Protein 8JPA (pdb70)

B-factor: mean 60.18, std 15.59, range [26.24, 116.49]

Secondary structure (DSSP, 8-state):
---HHHHHHHHHHHHHHHHHTSPTTTHHHHHHHHHHHHHHHH---HHHHHHHHHHHH--HHHHHTTTHHHHHHHHHHHHTSSSS---HHHH-----HHHHHSHHHHHHHHHHHHHTHHHHHHHHHHHHHHHH-/---HHHHHHHHHHHHHHHS-GGGHHHHHHHHHHHHHHHH---HHHHHHHHHHHH--HHHHHTT-HHHHHHHHHHHHT-SSS---HHHH-----HHHHHSHHHHHHHHHHHHHTHHHHHHHHHHHHHHHH-

Solvent-accessible surface area: 15304 Å² total

Radius of gyration: 19.45 Å; Cα contacts (8 Å, |Δi|>4): 224; chains: 2; bounding box: 52×41×39 Å

Sequence (263 aa):
GRGSEDVIKQALKRVQQYIQQAPNGYRDVIQQILQTVLKILKLGPEVEAVLIVAYVAELVLAAKYGYIDELLKLAKEALEADDVDKIEIFLKLKIFLALALDPEGLKKLKELKKNGSEEVRKLIEEVIKQLKQSEDVIKQALKRVQQYIQQAPNGYRDVIQQILQTVLKILKLGPEVEAVLIVAYVAELVLAAKYGYIDELLKLAKEALEADDVDKIEIFLKLKIFLALALDPEGLKKLKELKKNGSEEVRKLIEEVIKQLKQ

Nearest PDB structures (foldseek):
  8hdv-assembly1_B  TM=1.003E+00  e=2.425E-13  synthetic construct

Structure (mmCIF, N/CA/C/O backbone):
data_8JPA
#
_entry.id   8JPA
#
_cell.length_a   60.697
_cell.length_b   60.697
_cell.length_c   102.972
_cell.angle_alpha   90.000
_cell.angle_beta   90.000
_cell.angle_gamma   90.000
#
_symmetry.space_group_name_H-M   'P 43'
#
loop_
_entity.id
_entity.type
_entity.pdbx_description
1 polymer 'De novo design cavitated protein'
2 water water
#
loop_
_atom_site.group_PDB
_atom_site.id
_atom_site.type_symbol
_atom_site.label_atom_id
_atom_site.label_alt_id
_atom_site.label_comp_id
_atom_site.label_asym_id
_atom_site.label_entity_id
_atom_site.label_seq_id
_atom_site.pdbx_PDB_ins_code
_atom_site.Cartn_x
_atom_site.Cartn_y
_atom_site.Cartn_z
_atom_site.occupancy
_atom_site.B_iso_or_equiv
_atom_site.auth_seq_id
_atom_site.auth_comp_id
_atom_site.auth_asym_id
_atom_site.auth_atom_id
_atom_site.pdbx_PDB_model_num
ATOM 1 N N . GLY A 1 31 ? 8.94534 43.47789 73.72183 1.000 63.70168 31 GLY A N 1
ATOM 2 C CA . GLY A 1 31 ? 10.17451 42.78909 73.37484 1.000 58.45407 31 GLY A CA 1
ATOM 3 C C . GLY A 1 31 ? 11.25388 42.95221 74.42598 1.000 75.25695 31 GLY A C 1
ATOM 4 O O . GLY A 1 31 ? 10.95853 43.18049 75.59920 1.000 84.65300 31 GLY A O 1
ATOM 5 N N . ARG A 1 32 ? 12.51234 42.83932 74.00600 1.000 56.15540 32 ARG A N 1
ATOM 6 C CA . ARG A 1 32 ? 13.64712 42.94872 74.90404 1.000 59.41955 32 ARG A CA 1
ATOM 7 C C . ARG A 1 32 ? 14.45838 44.20212 74.56313 1.000 52.93851 32 ARG A C 1
ATOM 8 O O . ARG A 1 32 ? 13.95231 45.12737 73.91120 1.000 56.28568 32 ARG A O 1
ATOM 16 N N . GLY A 1 33 ? 15.71730 44.23360 75.00703 1.000 44.80311 33 GLY A N 1
ATOM 17 C CA . GLY A 1 33 ? 16.54972 45.40168 74.81660 1.000 51.69513 33 GLY A CA 1
ATOM 18 C C . GLY A 1 33 ? 17.31493 45.38955 73.50462 1.000 40.64091 33 GLY A C 1
ATOM 19 O O . GLY A 1 33 ? 17.30923 44.41354 72.75671 1.000 36.42401 33 GLY A O 1
ATOM 20 N N . SER A 1 34 ? 17.98432 46.51401 73.23765 1.000 45.24947 34 SER A N 1
ATOM 21 C CA . SER A 1 34 ? 18.80057 46.62427 72.03343 1.000 50.68935 34 SER A CA 1
ATOM 22 C C . SER A 1 34 ? 19.94773 45.62289 72.05147 1.000 49.15654 34 SER A C 1
ATOM 23 O O . SER A 1 34 ? 20.33073 45.08891 71.00450 1.000 48.81825 34 SER A O 1
ATOM 26 N N . GLU A 1 35 ? 20.51058 45.35457 73.23279 1.000 50.46495 35 GLU A N 1
ATOM 27 C CA . GLU A 1 35 ? 21.58334 44.37074 73.32276 1.000 43.52080 35 GLU A CA 1
ATOM 28 C C . GLU A 1 35 ? 21.08466 42.96929 72.99505 1.000 50.56846 35 GLU A C 1
ATOM 29 O O . GLU A 1 35 ? 21.82987 42.16971 72.41807 1.000 43.65466 35 GLU A O 1
ATOM 35 N N . ASP A 1 36 ? 19.82949 42.66013 73.33531 1.000 44.21382 36 ASP A N 1
ATOM 36 C CA . ASP A 1 36 ? 19.28490 41.33887 73.04029 1.000 50.81189 36 ASP A CA 1
ATOM 37 C C . ASP A 1 36 ? 19.07574 41.15124 71.54358 1.000 33.04593 36 ASP A C 1
ATOM 38 O O . AS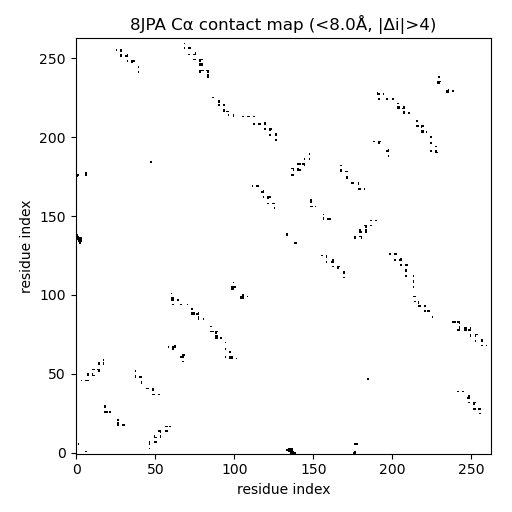P A 1 36 ? 19.27893 40.05181 71.01606 1.000 38.65860 36 ASP A O 1
ATOM 43 N N . VAL A 1 37 ? 18.66631 42.21189 70.84483 1.000 39.57998 37 VAL A N 1
ATOM 44 C CA . VAL A 1 37 ? 18.50579 42.13008 69.39648 1.000 47.09466 37 VAL A CA 1
ATOM 45 C C . VAL A 1 37 ? 19.86091 41.97368 68.72016 1.000 34.29426 37 VAL A C 1
ATOM 46 O O . VAL A 1 37 ? 20.02873 41.14593 67.81642 1.000 42.75403 37 VAL A O 1
ATOM 50 N N . ILE A 1 38 ? 20.84942 42.76084 69.14935 1.000 33.91842 38 ILE A N 1
ATOM 51 C CA . ILE A 1 38 ? 22.17371 42.69384 68.54050 1.000 40.89068 38 ILE A CA 1
ATOM 52 C C . ILE A 1 38 ? 22.82959 41.34857 68.82601 1.000 47.63887 38 ILE A C 1
ATOM 53 O O . ILE A 1 38 ? 23.47305 40.75975 67.94886 1.000 50.07548 38 ILE A O 1
ATOM 58 N N . LYS A 1 39 ? 22.66868 40.83472 70.04833 1.000 43.96567 39 LYS A N 1
ATOM 59 C CA . LYS A 1 39 ? 23.25459 39.54302 70.39594 1.000 45.52858 39 LYS A CA 1
ATOM 60 C C . LYS A 1 39 ? 22.67594 38.42829 69.53412 1.000 34.15400 39 LYS A C 1
ATOM 61 O O . LYS A 1 39 ? 23.41772 37.62728 68.95414 1.000 41.52813 39 LYS A O 1
ATOM 67 N N . GLN A 1 40 ? 21.34588 38.36151 69.44005 1.000 29.61307 40 GLN A N 1
ATOM 68 C CA . GLN A 1 40 ? 20.71287 37.31893 68.63857 1.000 49.40505 40 GLN A CA 1
ATOM 69 C C . GLN A 1 40 ? 21.11509 37.42476 67.17249 1.000 42.91656 40 GLN A C 1
ATOM 70 O O . GLN A 1 40 ? 21.40536 36.41096 66.52620 1.000 44.63962 40 GLN A O 1
ATOM 76 N N . ALA A 1 41 ? 21.14989 38.64543 66.63243 1.000 32.98145 41 ALA A N 1
ATOM 77 C CA . ALA A 1 41 ? 21.47227 38.81501 65.21901 1.000 43.33844 41 ALA A CA 1
ATOM 78 C C . ALA A 1 41 ? 22.94429 38.53170 64.94510 1.000 43.61747 41 ALA A C 1
ATOM 79 O O . ALA A 1 41 ? 23.28323 37.91691 63.92682 1.000 46.60972 41 ALA A O 1
ATOM 81 N N . LEU A 1 42 ? 23.83549 38.96950 65.83900 1.000 41.60657 42 LEU A N 1
ATOM 82 C CA . LEU A 1 42 ? 25.25704 38.70923 65.63594 1.000 41.40057 42 LEU A CA 1
ATOM 83 C C . LEU A 1 42 ? 25.59719 37.24331 65.86853 1.000 47.36452 42 LEU A C 1
ATOM 84 O O . LEU A 1 42 ? 26.52720 36.71926 65.24451 1.000 39.65240 42 LEU A O 1
ATOM 89 N N . LYS A 1 43 ? 24.86676 36.56855 66.75969 1.000 39.12007 43 LYS A N 1
ATOM 90 C CA . LYS A 1 43 ? 25.01894 35.12270 66.88203 1.000 50.08424 43 LYS A CA 1
ATOM 91 C C . LYS A 1 43 ? 24.56974 34.42244 65.60698 1.000 51.48280 43 LYS A C 1
ATOM 92 O O . LYS A 1 43 ? 25.16954 33.42302 65.19470 1.000 49.92511 43 LYS A O 1
ATOM 98 N N . ARG A 1 44 ? 23.51544 34.93698 64.96913 1.000 50.65133 44 ARG A N 1
ATOM 99 C CA . ARG A 1 44 ? 23.08227 34.39182 63.68721 1.000 47.83568 44 ARG A CA 1
ATOM 100 C C . ARG A 1 44 ? 24.14261 34.60690 62.61581 1.000 49.68449 44 ARG A C 1
ATOM 101 O O . ARG A 1 44 ? 24.41105 33.71023 61.80719 1.000 48.76517 44 ARG A O 1
ATOM 109 N N . VAL A 1 45 ? 24.75803 35.79167 62.59710 1.000 41.39884 45 VAL A N 1
ATOM 110 C CA . VAL A 1 45 ? 25.80385 36.07541 61.61975 1.000 49.05372 45 VAL A CA 1
ATOM 111 C C . VAL A 1 45 ? 27.00765 35.17309 61.85089 1.000 57.31381 45 VAL A C 1
ATOM 112 O O . VAL A 1 45 ? 27.57374 34.61367 60.90348 1.000 44.18558 45 VAL A O 1
ATOM 116 N N . GLN A 1 46 ? 27.41480 35.01251 63.11255 1.000 52.31616 46 GLN A N 1
ATOM 117 C CA . GLN A 1 46 ? 28.55949 34.16083 63.41654 1.000 54.12459 46 GLN A CA 1
ATOM 118 C C . GLN A 1 46 ? 28.30239 32.71892 62.99896 1.000 53.31494 46 GLN A C 1
ATOM 119 O O . GLN A 1 46 ? 29.21986 32.02489 62.54613 1.000 55.45293 46 GLN A O 1
ATOM 125 N N . GLN A 1 47 ? 27.05709 32.25391 63.13110 1.000 46.82864 47 GLN A N 1
ATOM 126 C CA . GLN A 1 47 ? 26.71113 30.92670 62.63190 1.000 58.16733 47 GLN A CA 1
ATOM 127 C C . GLN A 1 47 ? 26.87339 30.85047 61.11901 1.000 61.89791 47 GLN A C 1
ATOM 128 O O . GLN A 1 47 ? 27.30932 29.82400 60.58481 1.000 66.00990 47 GLN A O 1
ATOM 134 N N . TYR A 1 48 ? 26.52645 31.92904 60.41073 1.000 54.72999 48 TYR A N 1
ATOM 135 C CA . TYR A 1 48 ? 26.70339 31.95038 58.96253 1.000 52.94065 48 TYR A CA 1
ATOM 136 C C . TYR A 1 48 ? 28.17569 31.91232 58.57767 1.000 64.35139 48 TYR A C 1
ATOM 137 O O . TYR A 1 48 ? 28.52717 31.35499 57.53170 1.000 73.22364 48 TYR A O 1
ATOM 146 N N . ILE A 1 49 ? 29.04558 32.49718 59.40208 1.000 64.82204 49 ILE A N 1
ATOM 147 C CA . ILE A 1 49 ? 30.47336 32.46757 59.10882 1.000 54.64023 49 ILE A CA 1
ATOM 148 C C . ILE A 1 49 ? 31.07009 31.10543 59.44510 1.000 75.94259 49 ILE A C 1
ATOM 149 O O . ILE A 1 49 ? 31.97218 30.63142 58.74479 1.000 69.76048 49 ILE A O 1
ATOM 154 N N . GLN A 1 50 ? 30.58038 30.44906 60.50136 1.000 77.80942 50 GLN A N 1
ATOM 155 C CA . GLN A 1 50 ? 31.05407 29.10802 60.82536 1.000 72.22129 50 GLN A CA 1
ATOM 156 C C . GLN A 1 50 ? 30.68166 28.08815 59.75622 1.000 78.46218 50 GLN A C 1
ATOM 157 O O . GLN A 1 50 ? 31.32702 27.03810 59.66916 1.000 92.01368 50 GLN A O 1
ATOM 163 N N . GLN A 1 51 ? 29.66194 28.36886 58.94681 1.000 81.81508 51 GLN A N 1
ATOM 164 C CA . GLN A 1 51 ? 29.22904 27.46963 57.88576 1.000 79.40067 51 GLN A CA 1
ATOM 165 C C . GLN A 1 51 ? 29.98333 27.68829 56.57976 1.000 79.88767 51 GLN A C 1
ATOM 166 O O . GLN A 1 51 ? 29.63792 27.06983 55.56755 1.000 87.99412 51 GLN A O 1
ATOM 172 N N . ALA A 1 52 ? 30.99651 28.55481 56.57677 1.000 79.20437 52 ALA A N 1
ATOM 173 C CA . ALA A 1 52 ? 31.82433 28.77246 55.40402 1.000 71.72471 52 ALA A CA 1
ATOM 174 C C . ALA A 1 52 ? 33.08183 27.91454 55.47621 1.000 78.72719 52 ALA A C 1
ATOM 175 O O . ALA A 1 52 ? 33.55835 27.59578 56.57007 1.000 81.67736 52 ALA A O 1
ATOM 177 N N . PRO A 1 53 ? 33.62185 27.50569 54.32785 1.000 76.84554 53 PRO A N 1
ATOM 178 C CA . PRO A 1 53 ? 34.86651 26.72239 54.33525 1.000 72.99127 53 PRO A CA 1
ATOM 179 C C . PRO A 1 53 ? 35.97470 27.45353 55.07983 1.000 77.57718 53 PRO A C 1
ATOM 180 O O . PRO A 1 53 ? 36.17620 28.65739 54.90284 1.000 71.40385 53 PRO A O 1
ATOM 184 N N . ASN A 1 54 ? 36.68913 26.71497 55.92760 1.000 79.39332 54 ASN A N 1
ATOM 185 C CA . ASN A 1 54 ? 37.79498 27.30411 56.66951 1.000 77.18132 54 ASN A CA 1
ATOM 186 C C . ASN A 1 54 ? 38.88641 27.75778 55.70868 1.000 78.67527 54 ASN A C 1
ATOM 187 O O . ASN A 1 54 ? 39.23373 27.05512 54.75535 1.000 91.32487 54 ASN A O 1
ATOM 192 N N . GLY A 1 55 ? 39.42967 28.94781 55.96975 1.000 70.96684 55 GLY A N 1
ATOM 193 C CA . GLY A 1 55 ? 40.28998 29.65359 55.04582 1.000 65.78487 55 GLY A CA 1
ATOM 194 C C . GLY A 1 55 ? 39.65490 30.91555 54.49841 1.000 63.39306 55 GLY A C 1
ATOM 195 O O . GLY A 1 55 ? 40.36717 31.88501 54.20853 1.000 59.21652 55 GLY A O 1
ATOM 196 N N . TYR A 1 56 ? 38.33032 30.91805 54.34913 1.000 67.54232 56 TYR A N 1
ATOM 197 C CA . TYR A 1 56 ? 37.58158 32.12730 54.04097 1.000 69.49811 56 TYR A CA 1
ATOM 198 C C . TYR A 1 56 ? 37.13120 32.86779 55.29068 1.000 71.69129 56 TYR A C 1
ATOM 199 O O . TYR A 1 56 ? 36.90995 34.08198 55.22893 1.000 69.30325 56 TYR A O 1
ATOM 208 N N . ARG A 1 57 ? 37.00366 32.16402 56.41989 1.000 65.35229 57 ARG A N 1
ATOM 209 C CA . ARG A 1 57 ? 36.41668 32.75622 57.61803 1.000 63.53932 57 ARG A CA 1
ATOM 210 C C . ARG A 1 57 ? 37.22145 33.94557 58.12318 1.000 60.27164 57 ARG A C 1
ATOM 211 O O . ARG A 1 57 ? 36.65760 34.85643 58.74012 1.000 60.49350 57 ARG A O 1
ATOM 219 N N . ASP A 1 58 ? 38.53200 33.95996 57.87523 1.000 73.75699 58 ASP A N 1
ATOM 220 C CA . ASP A 1 58 ? 39.35761 35.06449 58.35155 1.000 62.53671 58 ASP A CA 1
ATOM 221 C C . ASP A 1 58 ? 39.02309 36.35758 57.61789 1.000 62.66089 58 ASP A C 1
ATOM 222 O O . ASP A 1 58 ? 38.71772 37.37797 58.24665 1.000 63.41576 58 ASP A O 1
ATOM 227 N N . VAL A 1 59 ? 39.07505 36.33522 56.28331 1.000 57.81374 59 VAL A N 1
ATOM 228 C CA . VAL A 1 59 ? 38.75391 37.53765 55.52154 1.000 64.39799 59 VAL A CA 1
ATOM 229 C C . VAL A 1 59 ? 37.27143 37.87020 55.64647 1.000 51.98777 59 VAL A C 1
ATOM 230 O O . VAL A 1 59 ? 36.88832 39.04636 55.62007 1.000 49.48409 59 VAL A O 1
ATOM 234 N N . ILE A 1 60 ? 36.41708 36.85545 55.80231 1.000 54.27596 60 ILE A N 1
ATOM 235 C CA . ILE A 1 60 ? 34.99632 37.11115 56.01981 1.000 50.88293 60 ILE A CA 1
ATOM 236 C C . ILE A 1 60 ? 34.78314 37.80995 57.35669 1.000 61.66097 60 ILE A C 1
ATOM 237 O O . ILE A 1 60 ? 33.94339 38.71147 57.47659 1.000 47.27245 60 ILE A O 1
ATOM 242 N N . GLN A 1 61 ? 35.54728 37.41625 58.37904 1.000 54.65835 61 GLN A N 1
ATOM 243 C CA . GLN A 1 61 ? 35.47957 38.10742 59.66133 1.000 49.18813 61 GLN A CA 1
ATOM 244 C C . GLN A 1 61 ? 35.90761 39.56131 59.51800 1.000 49.85091 61 GLN A C 1
ATOM 245 O O . GLN A 1 61 ? 35.34314 40.45151 60.16456 1.000 56.53593 61 GLN A O 1
ATOM 251 N N . GLN A 1 62 ? 36.90455 39.82080 58.66940 1.000 51.43162 62 GLN A N 1
ATOM 252 C CA . GLN A 1 62 ? 37.35731 41.19114 58.45898 1.000 54.15912 62 GLN A CA 1
ATOM 253 C C . GLN A 1 62 ? 36.31648 42.00577 57.70147 1.000 55.31114 62 GLN A C 1
ATOM 254 O O . GLN A 1 62 ? 36.12431 43.19319 57.98686 1.000 46.09691 62 GLN A O 1
ATOM 260 N N . ILE A 1 63 ? 35.63237 41.38457 56.73687 1.000 50.36617 63 ILE A N 1
ATOM 261 C CA . ILE A 1 63 ? 34.60565 42.09243 55.97705 1.000 42.96166 63 ILE A CA 1
ATOM 262 C C . ILE A 1 63 ? 33.44670 42.48818 56.88363 1.000 38.93328 63 ILE A C 1
ATOM 263 O O . ILE A 1 63 ? 32.91299 43.59954 56.78257 1.000 40.64371 63 ILE A O 1
ATOM 268 N N . LEU A 1 64 ? 33.04295 41.59168 57.78706 1.000 41.76235 64 LEU A N 1
ATOM 269 C CA . LEU A 1 64 ? 31.97965 41.92028 58.73139 1.000 53.41308 64 LEU A CA 1
ATOM 270 C C . LEU A 1 64 ? 32.38180 43.08201 59.63248 1.000 51.65195 64 LEU A C 1
ATOM 271 O O . LEU A 1 64 ? 31.54576 43.92140 59.98818 1.000 48.38629 64 LEU A O 1
ATOM 276 N N . GLN A 1 65 ? 33.66272 43.15494 59.99940 1.000 57.73351 65 GLN A N 1
ATOM 277 C CA . GLN A 1 65 ? 34.11653 44.19722 60.91465 1.000 55.53194 65 GLN A CA 1
ATOM 278 C C . GLN A 1 65 ? 34.07047 45.57208 60.25700 1.000 53.39344 65 GLN A C 1
ATOM 279 O O . GLN A 1 65 ? 33.56503 46.53494 60.84615 1.000 48.72050 65 GLN A O 1
ATOM 285 N N . THR A 1 66 ? 34.58974 45.68580 59.03098 1.000 56.72013 66 THR A N 1
ATOM 286 C CA . THR A 1 66 ? 34.64231 46.99354 58.38315 1.000 54.77292 66 THR A CA 1
ATOM 287 C C . THR A 1 66 ? 33.25746 47.44963 57.93842 1.000 46.23160 66 THR A C 1
ATOM 288 O O . THR A 1 66 ? 32.94552 48.64460 57.99921 1.000 52.64243 66 THR A O 1
ATOM 292 N N . VAL A 1 67 ? 32.41323 46.51622 57.49050 1.000 47.30113 67 VAL A N 1
ATOM 293 C CA . VAL A 1 67 ? 31.05951 46.87827 57.07654 1.000 46.15323 67 VAL A CA 1
ATOM 294 C C . VAL A 1 67 ? 30.26978 47.41732 58.26131 1.000 48.78419 67 VAL A C 1
ATOM 295 O O . VAL A 1 67 ? 29.56295 48.42734 58.14928 1.000 48.05980 67 VAL A O 1
ATOM 299 N N . LEU A 1 68 ? 30.37855 46.75576 59.41605 1.000 45.50797 68 LEU A N 1
ATOM 300 C CA . LEU A 1 68 ? 29.75280 47.28079 60.62430 1.000 47.78429 68 LEU A CA 1
ATOM 301 C C . LEU A 1 68 ? 30.34557 48.62981 61.00147 1.000 47.80150 68 LEU A C 1
ATOM 302 O O . LEU A 1 68 ? 29.61891 49.54535 61.40450 1.000 45.91656 68 LEU A O 1
ATOM 307 N N . LYS A 1 69 ? 31.66736 48.77208 60.87792 1.000 61.25701 69 LYS A N 1
ATOM 308 C CA . LYS A 1 69 ? 32.29125 50.06543 61.13146 1.000 49.90548 69 LYS A CA 1
ATOM 309 C C . LYS A 1 69 ? 31.75970 51.12211 60.16942 1.000 62.33253 69 LYS A C 1
ATOM 310 O O . LYS A 1 69 ? 31.35538 52.21074 60.59523 1.000 54.49047 69 LYS A O 1
ATOM 316 N N . ILE A 1 70 ? 31.71625 50.80301 58.87156 1.000 53.95490 70 ILE A N 1
ATOM 317 C CA . ILE A 1 70 ? 31.23453 51.76256 57.87798 1.000 52.52041 70 ILE A CA 1
ATOM 318 C C . ILE A 1 70 ? 29.79850 52.17593 58.18387 1.000 54.81470 70 ILE A C 1
ATOM 319 O O . ILE A 1 70 ? 29.46300 53.36639 58.17884 1.000 64.48021 70 ILE A O 1
ATOM 324 N N . LEU A 1 71 ? 28.92955 51.19845 58.45990 1.000 58.22286 71 LEU A N 1
ATOM 325 C CA . LEU A 1 71 ? 27.53600 51.51754 58.75921 1.000 57.21394 71 LEU A CA 1
ATOM 326 C C . LEU A 1 71 ? 27.40707 52.33741 60.03660 1.000 63.89839 71 LEU A C 1
ATOM 327 O O . LEU A 1 71 ? 26.45653 53.11511 60.18044 1.000 67.90219 71 LEU A O 1
ATOM 332 N N . LYS A 1 72 ? 28.34843 52.18227 60.97073 1.000 74.61374 72 LYS A N 1
ATOM 333 C CA . LYS A 1 72 ? 28.31928 52.98691 62.18769 1.000 68.22099 72 LYS A CA 1
ATOM 334 C C . LYS A 1 72 ? 28.65278 54.44445 61.89248 1.000 74.06013 72 LYS A C 1
ATOM 335 O O . LYS A 1 72 ? 28.01925 55.35442 62.44034 1.000 71.90469 72 LYS A O 1
ATOM 341 N N . LEU A 1 73 ? 29.64111 54.68810 61.02671 1.000 66.03096 73 LEU A N 1
ATOM 342 C CA . LEU A 1 73 ? 29.96390 56.05304 60.62575 1.000 77.29137 73 LEU A CA 1
ATOM 343 C C . LEU A 1 73 ? 28.88371 56.69209 59.75997 1.000 76.98794 73 LEU A C 1
ATOM 344 O O . LEU A 1 73 ? 28.96478 57.89565 59.49347 1.000 69.05279 73 LEU A O 1
ATOM 357 N N . GLY A 1 75 ? 26.02245 57.18886 60.81217 1.000 62.29524 75 GLY A N 1
ATOM 358 C CA . GLY A 1 75 ? 25.05661 57.68490 61.76555 1.000 74.27936 75 GLY A CA 1
ATOM 359 C C . GLY A 1 75 ? 23.85035 56.79461 61.95156 1.000 69.33001 75 GLY A C 1
ATOM 360 O O . GLY A 1 75 ? 22.95782 57.14065 62.73468 1.000 70.95040 75 GLY A O 1
ATOM 369 N N . PRO A 1 77 ? 21.57030 53.91458 63.38459 1.000 59.55195 77 PRO A N 1
ATOM 370 C CA . PRO A 1 77 ? 21.50938 53.22367 64.67962 1.000 53.89127 77 PRO A CA 1
ATOM 371 C C . PRO A 1 77 ? 22.05619 51.80742 64.57551 1.000 59.26174 77 PRO A C 1
ATOM 372 O O . PRO A 1 77 ? 21.87695 51.12464 63.56452 1.000 49.50656 77 PRO A O 1
ATOM 376 N N . GLU A 1 78 ? 22.73575 51.37136 65.64022 1.000 43.03666 78 GLU A N 1
ATOM 377 C CA . GLU A 1 78 ? 23.43451 50.09093 65.59373 1.000 59.35260 78 GLU A CA 1
ATOM 378 C C . GLU A 1 78 ? 22.47045 48.92151 65.44477 1.000 39.25682 78 GLU A C 1
ATOM 379 O O . GLU A 1 78 ? 22.81511 47.91257 64.81954 1.000 51.12699 78 GLU A O 1
ATOM 385 N N . VAL A 1 79 ? 21.26612 49.03187 66.00792 1.000 40.67994 79 VAL A N 1
ATOM 386 C CA . VAL A 1 79 ? 20.28200 47.96449 65.85676 1.000 40.42063 79 VAL A CA 1
ATOM 387 C C . VAL A 1 79 ? 19.85247 47.84004 64.39964 1.000 49.26320 79 VAL A C 1
ATOM 388 O O . VAL A 1 79 ? 19.69546 46.73036 63.87510 1.000 42.84657 79 VAL A O 1
ATOM 392 N N . GLU A 1 80 ? 19.67057 48.97361 63.71846 1.000 40.46273 80 GLU A N 1
ATOM 393 C CA . GLU A 1 80 ? 19.29323 48.93939 62.30924 1.000 42.10246 80 GLU A CA 1
ATOM 394 C C . GLU A 1 80 ? 20.42001 48.38181 61.44730 1.000 42.30389 80 GLU A C 1
ATOM 395 O O . GLU A 1 80 ? 20.17479 47.58420 60.53459 1.000 36.16235 80 GLU A O 1
ATOM 401 N N . ALA A 1 81 ? 21.66231 48.78422 61.72572 1.000 41.88280 81 ALA A N 1
ATOM 402 C CA . ALA A 1 81 ? 22.79029 48.31590 60.92645 1.000 33.47424 81 ALA A CA 1
ATOM 403 C C . ALA A 1 81 ? 23.03698 46.82575 61.12758 1.000 48.26808 81 ALA A C 1
ATOM 404 O O . ALA A 1 81 ? 23.34091 46.10753 60.16739 1.000 38.79307 81 ALA A O 1
ATOM 406 N N . VAL A 1 82 ? 22.91078 46.34252 62.36608 1.000 30.38485 82 VAL A N 1
ATOM 407 C CA . VAL A 1 82 ? 23.15074 44.92842 62.63986 1.000 38.46565 82 VAL A CA 1
ATOM 408 C C . VAL A 1 82 ? 22.06943 44.06592 61.99817 1.000 39.91972 82 VAL A C 1
ATOM 409 O O . VAL A 1 82 ? 22.35252 42.98235 61.47130 1.000 41.68514 82 VAL A O 1
ATOM 413 N N . LEU A 1 83 ? 20.81735 44.53085 62.02191 1.000 29.64235 83 LEU A N 1
ATOM 414 C CA . LEU A 1 83 ? 19.74283 43.77406 61.38590 1.000 36.56716 83 LEU A CA 1
ATOM 415 C C . LEU A 1 83 ? 19.89981 43.76222 59.87082 1.000 41.07533 83 LEU A C 1
ATOM 416 O O . LEU A 1 83 ? 19.61665 42.74954 59.21999 1.000 39.50877 83 LEU A O 1
ATOM 421 N N . ILE A 1 84 ? 20.34598 44.87973 59.29212 1.000 38.38756 84 ILE A N 1
ATOM 422 C CA . ILE A 1 84 ? 20.63111 44.91369 57.86044 1.000 41.24337 84 ILE A CA 1
ATOM 423 C C . ILE A 1 84 ? 21.75947 43.94797 57.52399 1.000 47.11278 84 ILE A C 1
ATOM 424 O O . ILE A 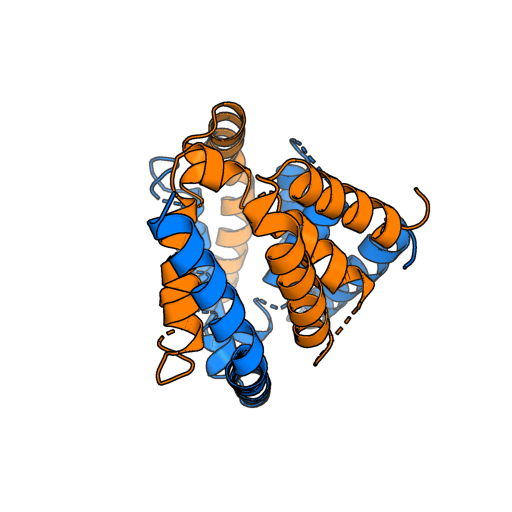1 84 ? 21.69450 43.21201 56.53166 1.000 42.42800 84 ILE A O 1
ATOM 429 N N . VAL A 1 85 ? 22.80661 43.92742 58.35156 1.000 42.77485 85 VAL A N 1
ATOM 430 C CA . VAL A 1 85 ? 23.91873 43.00748 58.12935 1.000 38.51216 85 VAL A CA 1
ATOM 431 C C . VAL A 1 85 ? 23.45356 41.56310 58.26500 1.000 40.27917 85 VAL A C 1
ATOM 432 O O . VAL A 1 85 ? 23.80392 40.70286 57.44770 1.000 37.65772 85 VAL A O 1
ATOM 436 N N . ALA A 1 86 ? 22.64839 41.27603 59.29170 1.000 32.40002 86 ALA A N 1
ATOM 437 C CA . ALA A 1 86 ? 22.22002 39.90231 59.53869 1.000 29.10026 86 ALA A CA 1
ATOM 438 C C . ALA A 1 86 ? 21.28595 39.40048 58.44442 1.000 37.23382 86 ALA A C 1
ATOM 439 O O . ALA A 1 86 ? 21.36829 38.23572 58.03720 1.000 39.31098 86 ALA A O 1
ATOM 441 N N . TYR A 1 87 ? 20.39020 40.26071 57.95687 1.000 36.24849 87 TYR A N 1
ATOM 442 C CA . TYR A 1 87 ? 19.45316 39.83704 56.92146 1.000 38.00625 87 TYR A CA 1
ATOM 443 C C . TYR A 1 87 ? 20.15430 39.65093 55.58282 1.000 38.28249 87 TYR A C 1
ATOM 444 O O . TYR A 1 87 ? 19.84816 38.71011 54.84134 1.000 42.95383 87 TYR A O 1
ATOM 453 N N . VAL A 1 88 ? 21.09482 40.53776 55.25420 1.000 40.15397 88 VAL A N 1
ATOM 454 C CA . VAL A 1 88 ? 21.85878 40.37843 54.02200 1.000 41.57126 88 VAL A CA 1
ATOM 455 C C . VAL A 1 88 ? 22.74703 39.14289 54.10419 1.000 53.08627 88 VAL A C 1
ATOM 456 O O . VAL A 1 88 ? 22.87593 38.38880 53.13190 1.000 49.74491 88 VAL A O 1
ATOM 460 N N . ALA A 1 89 ? 23.35753 38.90379 55.26865 1.000 44.39151 89 ALA A N 1
ATOM 461 C CA . ALA A 1 89 ? 24.21299 37.73131 55.42756 1.000 46.54513 89 ALA A CA 1
ATOM 462 C C . ALA A 1 89 ? 23.41350 36.44134 55.29826 1.000 49.18990 89 ALA A C 1
ATOM 463 O O . ALA A 1 89 ? 23.90303 35.45298 54.73885 1.000 50.47980 89 ALA A O 1
ATOM 465 N N . GLU A 1 90 ? 22.18114 36.42953 55.81301 1.000 38.76488 90 GLU A N 1
ATOM 466 C CA . GLU A 1 90 ? 21.33346 35.25033 55.66908 1.000 45.78104 90 GLU A CA 1
ATOM 467 C C . GLU A 1 90 ? 20.98566 34.99803 54.20802 1.000 41.69610 90 GLU A C 1
ATOM 468 O O . GLU A 1 90 ? 20.93576 33.84480 53.76429 1.000 41.82942 90 GLU A O 1
ATOM 482 N N . LEU A 1 92 ? 22.79225 36.02458 51.68230 1.000 49.82259 92 LEU A N 1
ATOM 483 C CA . LEU A 1 92 ? 24.03393 35.64256 51.01820 1.000 45.46512 92 LEU A CA 1
ATOM 484 C C . LEU A 1 92 ? 24.32779 34.15912 51.19938 1.000 49.75959 92 LEU A C 1
ATOM 485 O O . LEU A 1 92 ? 24.88566 33.52445 50.29722 1.000 47.65082 92 LEU A O 1
ATOM 490 N N . VAL A 1 93 ? 23.96343 33.59297 52.35230 1.000 51.97903 93 VAL A N 1
ATOM 491 C CA . VAL A 1 93 ? 24.16039 32.16436 52.57706 1.000 49.16288 93 VAL A CA 1
ATOM 492 C C . VAL A 1 93 ? 23.20631 31.35148 51.71099 1.000 46.20513 93 VAL A C 1
ATOM 493 O O . VAL A 1 93 ? 23.60065 30.35159 51.09822 1.000 57.33877 93 VAL A O 1
ATOM 497 N N . LEU A 1 94 ? 21.93809 31.76508 51.64550 1.000 45.29378 94 LEU A N 1
ATOM 498 C CA . LEU A 1 94 ? 20.96685 31.04564 50.82781 1.000 57.02061 94 LEU A CA 1
ATOM 499 C C . LEU A 1 94 ? 21.33020 31.11603 49.35061 1.000 57.25313 94 LEU A C 1
ATOM 500 O O . LEU A 1 94 ? 21.26004 30.10822 48.63786 1.000 64.65569 94 LEU A O 1
ATOM 505 N N . ALA A 1 95 ? 21.72643 32.29822 48.87317 1.000 48.94724 95 ALA A N 1
ATOM 506 C CA . ALA A 1 95 ? 22.11554 32.43556 47.47471 1.000 41.84920 95 ALA A CA 1
ATOM 507 C C . ALA A 1 95 ? 23.40451 31.68326 47.17146 1.000 58.36935 95 ALA A C 1
ATOM 508 O O . ALA A 1 95 ? 23.59562 31.21642 46.04274 1.000 61.17519 95 ALA A O 1
ATOM 510 N N . ALA A 1 96 ? 24.29730 31.55588 48.15669 1.000 56.22673 96 ALA A N 1
ATOM 511 C CA . ALA A 1 96 ? 25.53009 30.80644 47.93944 1.000 54.61413 96 ALA A CA 1
ATOM 512 C C . ALA A 1 96 ? 25.25990 29.31699 47.78115 1.000 60.21904 96 ALA A C 1
ATOM 513 O O . ALA A 1 96 ? 25.99034 28.62923 47.05818 1.000 47.07417 96 ALA A O 1
ATOM 515 N N . LYS A 1 97 ? 24.22138 28.80281 48.44420 1.000 47.50845 97 LYS A N 1
ATOM 516 C CA . LYS A 1 97 ? 23.88131 27.39149 48.31967 1.000 65.44004 97 LYS A CA 1
ATOM 517 C C . LYS A 1 97 ? 23.39394 27.03520 46.92184 1.000 58.95263 97 LYS A C 1
ATOM 518 O O . LYS A 1 97 ? 23.46523 25.86443 46.53449 1.000 59.27464 97 LYS A O 1
ATOM 524 N N . TYR A 1 98 ? 22.90705 28.01114 46.15841 1.000 55.94016 98 TYR A N 1
ATOM 525 C CA . TYR A 1 98 ? 22.45608 27.78511 44.79322 1.000 52.02970 98 TYR A CA 1
ATOM 526 C C . TYR A 1 98 ? 23.45404 28.29071 43.75794 1.000 57.03036 98 TYR A C 1
ATOM 527 O O . TYR A 1 98 ? 23.10850 28.39761 42.57666 1.000 53.60395 98 TYR A O 1
ATOM 536 N N . GLY A 1 99 ? 24.68091 28.60341 44.17591 1.000 50.09995 99 GLY A N 1
ATOM 537 C CA . GLY A 1 99 ? 25.76023 28.91712 43.26394 1.000 40.08827 99 GLY A CA 1
ATOM 538 C C . GLY A 1 99 ? 25.92418 30.37720 42.90445 1.000 48.26114 99 GLY A C 1
ATOM 539 O O . GLY A 1 99 ? 26.78663 30.69716 42.07590 1.000 46.98971 99 GLY A O 1
ATOM 540 N N . TYR A 1 100 ? 25.14355 31.27429 43.49947 1.000 41.80636 100 TYR A N 1
ATOM 541 C CA . TYR A 1 100 ? 25.16795 32.68031 43.11931 1.000 48.40033 100 TYR A CA 1
ATOM 542 C C . TYR A 1 100 ? 26.22129 33.49109 43.86387 1.000 52.24593 100 TYR A C 1
ATOM 543 O O . TYR A 1 100 ? 26.28653 34.71009 43.67398 1.000 59.54856 100 TYR A O 1
ATOM 552 N N . ILE A 1 101 ? 27.05180 32.85401 44.69313 1.000 50.60941 101 ILE A N 1
ATOM 553 C CA . ILE A 1 101 ? 28.02698 33.61359 45.47063 1.000 45.52305 101 ILE A CA 1
ATOM 554 C C . ILE A 1 101 ? 29.12013 34.18308 44.57306 1.000 63.26368 101 ILE A C 1
ATOM 555 O O . ILE A 1 101 ? 29.71737 35.21749 44.89458 1.000 50.03142 101 ILE A O 1
ATOM 560 N N . ASP A 1 102 ? 29.39218 33.54141 43.43352 1.000 52.69327 102 ASP A N 1
ATOM 561 C CA . ASP A 1 102 ? 30.39279 34.07437 42.51432 1.000 57.15679 102 ASP A CA 1
ATOM 562 C C . ASP A 1 102 ? 29.89828 35.34794 41.84103 1.000 48.26438 102 ASP A C 1
ATOM 563 O O . ASP A 1 102 ? 30.64407 36.32797 41.72840 1.000 42.83062 102 ASP A O 1
ATOM 568 N N . GLU A 1 103 ? 28.64181 35.35215 41.39014 1.000 53.63200 103 GLU A N 1
ATOM 569 C CA . GLU A 1 103 ? 28.08819 36.53559 40.74091 1.000 55.57613 103 GLU A CA 1
ATOM 570 C C . GLU A 1 103 ? 27.92264 37.68333 41.72993 1.000 58.58697 103 GLU A C 1
ATOM 571 O O . GLU A 1 103 ? 28.19100 38.84335 41.39384 1.000 50.07367 103 GLU A O 1
ATOM 577 N N . LEU A 1 104 ? 27.48810 37.37865 42.95575 1.000 44.50884 104 LEU A N 1
ATOM 578 C CA . LEU A 1 104 ? 27.28180 38.42646 43.95079 1.000 44.74779 104 LEU A CA 1
ATOM 579 C C . LEU A 1 104 ? 28.59626 39.09970 44.32643 1.000 44.01461 104 LEU A C 1
ATOM 580 O O . LEU A 1 104 ? 28.65629 40.32708 44.46751 1.000 38.09796 104 LEU A O 1
ATOM 585 N N . LEU A 1 105 ? 29.66196 38.31271 44.49333 1.000 46.79417 105 LEU A N 1
ATOM 586 C CA . LEU A 1 105 ? 30.96147 38.89299 44.81337 1.000 43.15494 105 LEU A CA 1
ATOM 587 C C . LEU A 1 105 ? 31.48946 39.75005 43.67151 1.000 53.50674 105 LEU A C 1
ATOM 588 O O . LEU A 1 105 ? 32.14955 40.76668 43.91654 1.000 46.37060 105 LEU A O 1
ATOM 593 N N . LYS A 1 106 ? 31.20792 39.36193 42.42482 1.000 47.35710 106 LYS A N 1
ATOM 594 C CA . LYS A 1 106 ? 31.64157 40.16383 41.28599 1.000 59.32780 106 LYS A CA 1
ATOM 595 C C . LYS A 1 106 ? 30.93394 41.51296 41.26276 1.000 51.02687 106 LYS A C 1
ATOM 596 O O . LYS A 1 106 ? 31.56851 42.54865 41.02961 1.000 61.11549 106 LYS A O 1
ATOM 602 N N . LEU A 1 107 ? 29.62102 41.52324 41.51038 1.000 53.35905 107 LEU A N 1
ATOM 603 C CA . LEU A 1 107 ? 28.89031 42.78583 41.54684 1.000 55.81608 107 LEU A CA 1
ATOM 604 C C . LEU A 1 107 ? 29.29249 43.63569 42.74463 1.000 53.43139 107 LEU A C 1
ATOM 605 O O . LEU A 1 107 ? 29.30495 44.86843 42.64885 1.000 47.68970 107 LEU A O 1
ATOM 610 N N . ALA A 1 108 ? 29.61961 43.00317 43.87489 1.000 40.02870 108 ALA A N 1
ATOM 611 C CA . ALA A 1 108 ? 30.08349 43.76002 45.03302 1.000 50.82714 108 ALA A CA 1
ATOM 612 C C . ALA A 1 108 ? 31.36283 44.52087 44.71122 1.000 43.07046 108 ALA A C 1
ATOM 613 O O . ALA A 1 108 ? 31.55320 45.65426 45.16753 1.000 47.94766 108 ALA A O 1
ATOM 615 N N . LYS A 1 109 ? 32.24902 43.91442 43.91864 1.000 51.76204 109 LYS A N 1
ATOM 616 C CA . LYS A 1 109 ? 33.46197 44.60537 43.49454 1.000 50.81246 109 LYS A CA 1
ATOM 617 C C . LYS A 1 109 ? 33.13467 45.77553 42.57524 1.000 56.27885 109 LYS A C 1
ATOM 618 O O . LYS A 1 109 ? 33.70983 46.86111 42.71432 1.000 54.74598 109 LYS A O 1
ATOM 624 N N . GLU A 1 110 ? 32.20261 45.57738 41.63887 1.000 53.62461 110 GLU A N 1
ATOM 625 C CA . GLU A 1 110 ? 31.84183 46.64455 40.71109 1.000 52.79906 110 GLU A CA 1
ATOM 626 C C . GLU A 1 110 ? 31.09410 47.77323 41.40741 1.000 52.77548 110 GLU A C 1
ATOM 627 O O . GLU A 1 110 ? 31.25186 48.94135 41.03357 1.000 49.75759 110 GLU A O 1
ATOM 633 N N . ALA A 1 111 ? 30.27249 47.44868 42.40866 1.000 47.64041 111 ALA A N 1
ATOM 634 C CA . ALA A 1 111 ? 29.52575 48.48550 43.11342 1.000 44.98752 111 ALA A CA 1
ATOM 635 C C . ALA A 1 111 ? 30.46126 49.43334 43.85168 1.000 47.83431 111 ALA A C 1
ATOM 636 O O . ALA A 1 111 ? 30.25882 50.65334 43.84192 1.000 53.67299 111 ALA A O 1
ATOM 638 N N . LEU A 1 112 ? 31.50026 48.89227 44.48710 1.000 46.68811 112 LEU A N 1
ATOM 639 C CA . LEU A 1 112 ? 32.40180 49.72308 45.27429 1.000 51.99671 112 LEU A CA 1
ATOM 640 C C . LEU A 1 112 ? 33.42321 50.44773 44.40667 1.000 71.73934 112 LEU A C 1
ATOM 641 O O . LEU A 1 112 ? 33.92490 51.50526 44.80293 1.000 71.91893 112 LEU A O 1
ATOM 646 N N . GLU A 1 113 ? 33.74249 49.90591 43.23379 1.000 58.77406 113 GLU A N 1
ATOM 647 C CA . GLU A 1 113 ? 34.66788 50.54271 42.30720 1.000 70.42966 113 GLU A CA 1
ATOM 648 C C . GLU A 1 113 ? 33.95869 51.37524 41.24546 1.000 79.30572 113 GLU A C 1
ATOM 649 O O . GLU A 1 113 ? 34.61923 51.89047 40.33683 1.000 78.20265 113 GLU A O 1
ATOM 655 N N . ALA A 1 114 ? 32.63851 51.52444 41.34485 1.000 81.38531 114 ALA A N 1
ATOM 656 C CA . ALA A 1 114 ? 31.87411 52.27341 40.35921 1.000 77.52408 114 ALA A CA 1
ATOM 657 C C . ALA A 1 114 ? 32.31728 53.73734 40.32477 1.000 73.85977 114 ALA A C 1
ATOM 658 O O . ALA A 1 114 ? 33.13251 54.19530 41.12925 1.000 84.66763 114 ALA A O 1
ATOM 660 N N . ASP A 1 115 ? 31.74908 54.48142 39.37649 1.000 70.96294 115 ASP A N 1
ATOM 661 C CA . ASP A 1 115 ? 32.17058 55.86168 39.16377 1.000 69.60759 115 ASP A CA 1
ATOM 662 C C . ASP A 1 115 ? 31.55997 56.80180 40.19858 1.000 71.33919 115 ASP A C 1
ATOM 663 O O . ASP A 1 115 ? 32.28118 57.46220 40.95396 1.000 79.29610 115 ASP A O 1
ATOM 668 N N . ASP A 1 116 ? 30.23449 56.87669 40.24721 1.000 73.57183 116 ASP A N 1
ATOM 669 C CA . ASP A 1 116 ? 29.53869 57.79525 41.13853 1.000 73.59867 116 ASP A CA 1
ATOM 670 C C . ASP A 1 116 ? 28.64984 57.01618 42.10974 1.000 67.68619 116 ASP A C 1
ATOM 671 O O . ASP A 1 116 ? 28.66153 55.78234 42.15066 1.000 57.25348 116 ASP A O 1
ATOM 676 N N . VAL A 1 117 ? 27.86850 57.76081 42.89454 1.000 66.89217 117 VAL A N 1
ATOM 677 C CA . VAL A 1 117 ? 26.97473 57.14264 43.86806 1.000 62.76227 117 VAL A CA 1
ATOM 678 C C . VAL A 1 117 ? 25.80763 56.45818 43.16651 1.000 68.60615 117 VAL A C 1
ATOM 679 O O . VAL A 1 117 ? 25.41887 55.34005 43.52595 1.000 56.32748 117 VAL A O 1
ATOM 683 N N . ASP A 1 118 ? 25.23915 57.11034 42.14806 1.000 59.23452 118 ASP A N 1
ATOM 684 C CA . ASP A 1 118 ? 24.05480 56.57300 41.48496 1.000 64.75896 118 ASP A CA 1
ATOM 685 C C . ASP A 1 118 ? 24.33124 55.22808 40.82504 1.000 55.94927 118 ASP A C 1
ATOM 686 O O . ASP A 1 118 ? 23.42338 54.39653 40.71118 1.000 67.72689 118 ASP A O 1
ATOM 691 N N . LYS A 1 119 ? 25.56943 54.99188 40.38784 1.000 56.89588 119 LYS A N 1
ATOM 692 C CA . LYS A 1 119 ? 25.91210 53.69732 39.81089 1.000 53.16234 119 LYS A CA 1
ATOM 693 C C . LYS A 1 119 ? 26.06490 52.62126 40.87967 1.000 63.17310 119 LYS A C 1
ATOM 694 O O . LYS A 1 119 ? 25.83171 51.43945 40.60035 1.000 55.95845 119 LYS A O 1
ATOM 708 N N . ILE A 1 121 ? 24.21038 52.26591 43.74638 1.000 46.22553 121 ILE A N 1
ATOM 709 C CA . ILE A 1 121 ? 22.88676 51.76325 44.10574 1.000 56.88090 121 ILE A CA 1
ATOM 710 C C . ILE A 1 121 ? 22.33790 50.86709 43.00404 1.000 59.15524 121 ILE A C 1
ATOM 711 O O . ILE A 1 121 ? 21.70074 49.84149 43.27763 1.000 55.80259 121 ILE A O 1
ATOM 716 N N . GLU A 1 122 ? 22.58215 51.23546 41.74293 1.000 57.19633 122 GLU A N 1
ATOM 717 C CA . GLU A 1 122 ? 22.11201 50.42581 40.62364 1.000 60.45074 122 GLU A CA 1
ATOM 718 C C . GLU A 1 122 ? 22.63305 48.99739 40.71888 1.000 57.64279 122 GLU A C 1
ATOM 719 O O . GLU A 1 122 ? 21.87800 48.03827 40.52016 1.000 55.65485 122 GLU A O 1
ATOM 725 N N . ILE A 1 123 ? 23.92020 48.83408 41.03278 1.000 44.73755 123 ILE A N 1
ATOM 726 C CA . ILE A 1 123 ? 24.46039 47.49208 41.21419 1.000 43.73279 123 ILE A CA 1
ATOM 727 C C . ILE A 1 123 ? 24.00671 46.91293 42.54825 1.000 47.87430 123 ILE A C 1
ATOM 728 O O . ILE A 1 123 ? 23.77002 45.70309 42.65877 1.000 40.79396 123 ILE A O 1
ATOM 733 N N . PHE A 1 124 ? 23.86256 47.75807 43.57361 1.000 39.88063 124 PHE A N 1
ATOM 734 C CA . PHE A 1 124 ? 23.31435 47.29931 44.84677 1.000 49.02566 124 PHE A CA 1
ATOM 735 C C . PHE A 1 124 ? 21.93716 46.67684 44.65294 1.000 44.79615 124 PHE A C 1
ATOM 736 O O . PHE A 1 124 ? 21.65626 45.58726 45.16532 1.000 44.56289 124 PHE A O 1
ATOM 744 N N . LEU A 1 125 ? 21.06316 47.35719 43.90613 1.000 46.79627 125 LEU A N 1
ATOM 745 C CA . LEU A 1 125 ? 19.74881 46.79522 43.61387 1.000 52.47892 125 LEU A CA 1
ATOM 746 C C . LEU A 1 125 ? 19.85517 45.54233 42.75523 1.000 50.52278 125 LEU A C 1
ATOM 747 O O . LEU A 1 125 ? 18.96940 44.68120 42.80254 1.000 43.23598 125 LEU A O 1
ATOM 752 N N . LYS A 1 126 ? 20.92761 45.42197 41.97117 1.000 43.27546 126 LYS A N 1
ATOM 753 C CA . LYS A 1 126 ? 21.12410 44.22378 41.16418 1.000 45.62292 126 LYS A CA 1
ATOM 754 C C . LYS A 1 126 ? 21.46127 43.02072 42.03585 1.000 45.16657 126 LYS A C 1
ATOM 755 O O . LYS A 1 126 ? 20.96209 41.91510 41.79620 1.000 47.64842 126 LYS A O 1
ATOM 769 N N . LEU A 1 128 ? 20.61625 42.75210 45.20275 1.000 43.54452 128 LEU A N 1
ATOM 770 C CA . LEU A 1 128 ? 19.39646 42.47963 45.95670 1.000 54.19413 128 LEU A CA 1
ATOM 771 C C . LEU A 1 128 ? 18.40003 41.67337 45.13559 1.000 48.58796 128 LEU A C 1
ATOM 772 O O . LEU A 1 128 ? 17.66007 40.85205 45.68915 1.000 49.49478 128 LEU A O 1
ATOM 777 N N . LYS A 1 129 ? 18.36655 41.89000 43.81941 1.000 50.79114 129 LYS A N 1
ATOM 778 C CA . LYS A 1 129 ? 17.47292 41.11641 42.96416 1.000 58.76693 129 LYS A CA 1
ATOM 779 C C . LYS A 1 129 ? 17.86300 39.64355 42.95830 1.000 51.09307 129 LYS A C 1
ATOM 780 O O . LYS A 1 129 ? 17.00884 38.76225 43.10198 1.000 53.48978 129 LYS A O 1
ATOM 786 N N . ILE A 1 130 ? 19.15854 39.35965 42.80698 1.000 53.46911 130 ILE A N 1
ATOM 787 C CA . ILE A 1 130 ? 19.62203 37.97509 42.75637 1.000 46.09543 130 ILE A CA 1
ATOM 788 C C . ILE A 1 130 ? 19.33329 37.26097 44.07159 1.000 46.66342 130 ILE A C 1
ATOM 789 O O . ILE A 1 130 ? 18.90255 36.10064 44.08298 1.000 49.65410 130 ILE A O 1
ATOM 802 N N . PHE A 1 132 ? 16.95326 38.01045 46.16350 1.000 40.19601 132 PHE A N 1
ATOM 803 C CA . PHE A 1 132 ? 15.50778 37.84740 46.27136 1.000 52.13588 132 PHE A CA 1
ATOM 804 C C . PHE A 1 132 ? 15.01166 36.71099 45.38583 1.000 57.91852 132 PHE A C 1
ATOM 805 O O . PHE A 1 132 ? 14.11327 35.95798 45.77917 1.000 57.41885 132 PHE A O 1
ATOM 813 N N . LEU A 1 133 ? 15.58208 36.56894 44.18627 1.000 52.34252 133 LEU A N 1
ATOM 814 C CA . LEU A 1 133 ? 15.16833 35.47867 43.30845 1.000 57.00594 133 LEU A CA 1
ATOM 815 C C . LEU A 1 133 ? 15.69364 34.13621 43.79995 1.000 63.98911 133 LEU A C 1
ATOM 816 O O . LEU A 1 133 ? 15.04675 33.10496 43.58403 1.000 55.97223 133 LEU A O 1
ATOM 821 N N . ALA A 1 134 ? 16.85739 34.12492 44.45741 1.000 50.34407 134 ALA A N 1
ATOM 822 C CA . ALA A 1 134 ? 17.31457 32.90503 45.11406 1.000 55.13127 134 ALA A CA 1
ATOM 823 C C . ALA A 1 134 ? 16.37218 32.50218 46.23814 1.000 54.91046 134 ALA A C 1
ATOM 824 O O . ALA A 1 134 ? 16.18413 31.30739 46.49539 1.000 51.41813 134 ALA A O 1
ATOM 826 N N . LEU A 1 135 ? 15.77503 33.48418 46.91845 1.000 56.20630 135 LEU A N 1
ATOM 827 C CA . LEU A 1 135 ? 14.74263 33.18508 47.90335 1.000 57.77759 135 LEU A CA 1
ATOM 828 C C . LEU A 1 135 ? 13.51957 32.55845 47.24773 1.000 62.87274 135 LEU A C 1
ATOM 829 O O . LEU A 1 135 ? 12.83766 31.73182 47.86475 1.000 55.45250 135 LEU A O 1
ATOM 834 N N . ALA A 1 136 ? 13.22957 32.93276 45.99946 1.000 60.13395 136 ALA A N 1
ATOM 835 C CA . ALA A 1 136 ? 12.13144 32.31021 45.27055 1.000 63.71631 136 ALA A CA 1
ATOM 836 C C . ALA A 1 136 ? 12.51456 30.94055 44.72629 1.000 58.02903 136 ALA A C 1
ATOM 837 O O . ALA A 1 136 ? 11.64300 30.08031 44.55830 1.000 59.17822 136 ALA A O 1
ATOM 839 N N . LEU A 1 137 ? 13.80022 30.72000 44.44002 1.000 59.39857 137 LEU A N 1
ATOM 840 C CA . LEU A 1 137 ? 14.24416 29.40295 43.99956 1.000 55.24438 137 LEU A CA 1
ATOM 841 C C . LEU A 1 137 ? 14.31950 28.40650 45.14656 1.000 61.11043 137 LEU A C 1
ATOM 842 O O . LEU A 1 137 ? 14.24009 27.19753 44.90516 1.000 54.86150 137 LEU A O 1
ATOM 847 N N . ASP A 1 138 ? 14.47237 28.88060 46.37447 1.000 60.26636 138 ASP A N 1
ATOM 848 C CA . ASP A 1 138 ? 14.49653 27.98174 47.51840 1.000 54.84833 138 ASP A CA 1
ATOM 849 C C . ASP A 1 138 ? 13.09651 27.43526 47.76540 1.000 55.44836 138 ASP A C 1
ATOM 850 O O . ASP A 1 138 ? 12.14776 28.21690 47.90890 1.000 54.18488 138 ASP A O 1
ATOM 855 N N . PRO A 1 139 ? 12.91768 26.11034 47.80433 1.000 60.35078 139 PRO A N 1
ATOM 856 C CA . PRO A 1 139 ? 11.56850 25.55419 48.01242 1.000 63.95733 139 PRO A CA 1
ATOM 857 C C . PRO A 1 139 ? 10.89427 26.05340 49.27733 1.000 57.09850 139 PRO A C 1
ATOM 858 O O . PRO A 1 139 ? 9.67355 26.25396 49.27825 1.000 50.22712 139 PRO A O 1
ATO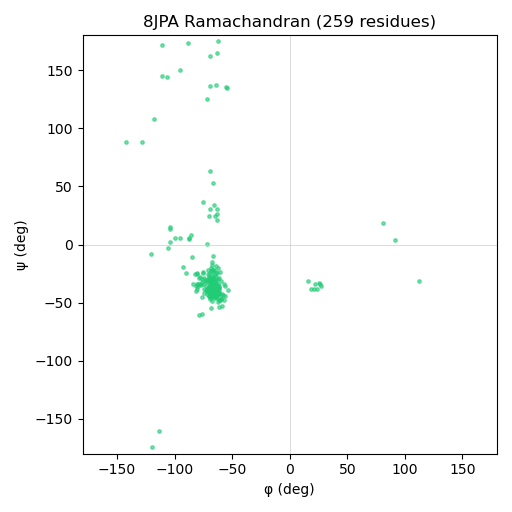M 862 N N . GLU A 1 140 ? 11.64975 26.26553 50.35608 1.000 56.18796 140 GLU A N 1
ATOM 863 C CA . GLU A 1 140 ? 11.06122 26.82002 51.56921 1.000 54.30708 140 GLU A CA 1
ATOM 864 C C . GLU A 1 140 ? 10.85219 28.32475 51.45979 1.000 61.13528 140 GLU A C 1
ATOM 865 O O . GLU A 1 140 ? 9.87782 28.85235 52.00792 1.000 68.93842 140 GLU A O 1
ATOM 871 N N . GLY A 1 141 ? 11.74566 29.02602 50.75992 1.000 62.35902 141 GLY A N 1
ATOM 872 C CA . GLY A 1 141 ? 11.54881 30.45101 50.55086 1.000 51.50891 141 GLY A CA 1
ATOM 873 C C . GLY A 1 141 ? 10.35686 30.74687 49.66464 1.000 55.26268 141 GLY A C 1
ATOM 874 O O . GLY A 1 141 ? 9.58528 31.67307 49.93422 1.000 52.88503 141 GLY A O 1
ATOM 875 N N . LEU A 1 142 ? 10.18574 29.96950 48.59065 1.000 63.02515 142 LEU A N 1
ATOM 876 C CA . LEU A 1 142 ? 9.00472 30.12088 47.74899 1.000 57.54252 142 LEU A CA 1
ATOM 877 C C . LEU A 1 142 ? 7.73722 29.72272 48.49182 1.000 55.41244 142 LEU A C 1
ATOM 878 O O . LEU A 1 142 ? 6.66159 30.26651 48.21651 1.000 54.08930 142 LEU A O 1
ATOM 883 N N . LYS A 1 143 ? 7.84418 28.77756 49.42839 1.000 54.96049 143 LYS A N 1
ATOM 884 C CA . LYS A 1 143 ? 6.69571 28.40673 50.24753 1.000 65.27843 143 LYS A CA 1
ATOM 885 C C . LYS A 1 143 ? 6.20001 29.59703 51.05807 1.000 70.98747 143 LYS A C 1
ATOM 886 O O . LYS A 1 143 ? 4.99961 29.89053 51.08327 1.000 58.97436 143 LYS A O 1
ATOM 892 N N . LYS A 1 144 ? 7.11807 30.30319 51.72142 1.000 71.99480 144 LYS A N 1
ATOM 893 C CA . LYS A 1 144 ? 6.73600 31.45708 52.52633 1.000 74.46599 144 LYS A CA 1
ATOM 894 C C . LYS A 1 144 ? 6.42744 32.67745 51.66868 1.000 71.75866 144 LYS A C 1
ATOM 895 O O . LYS A 1 144 ? 5.60538 33.51228 52.06281 1.000 73.47409 144 LYS A O 1
ATOM 901 N N . LEU A 1 145 ? 7.06926 32.80261 50.50417 1.000 67.13968 145 LEU A N 1
ATOM 902 C CA . LEU A 1 145 ? 6.74962 33.90031 49.59958 1.000 60.78858 145 LEU A CA 1
ATOM 903 C C . LEU A 1 145 ? 5.34405 33.78064 49.02783 1.000 68.08434 145 LEU A C 1
ATOM 904 O O . LEU A 1 145 ? 4.76392 34.79406 48.62419 1.000 63.65989 145 LEU A O 1
ATOM 909 N N . LYS A 1 146 ? 4.78557 32.56949 48.98410 1.000 67.26949 146 LYS A N 1
ATOM 910 C CA . LYS A 1 146 ? 3.41002 32.40458 48.53016 1.000 64.28001 146 LYS A CA 1
ATOM 911 C C . LYS A 1 146 ? 2.41663 32.75678 49.63136 1.000 60.92319 146 LYS A C 1
ATOM 912 O O . LYS A 1 146 ? 1.34936 33.31403 49.35126 1.000 80.34916 146 LYS A O 1
ATOM 918 N N . GLU A 1 147 ? 2.74909 32.44395 50.88701 1.000 66.16717 147 GLU A N 1
ATOM 919 C CA . GLU A 1 147 ? 1.91175 32.88464 51.99848 1.000 76.22900 147 GLU A CA 1
ATOM 920 C C . GLU A 1 147 ? 1.93808 34.40200 52.13605 1.000 71.54869 147 GLU A C 1
ATOM 921 O O . GLU A 1 147 ? 0.91566 35.01789 52.45769 1.000 75.44851 147 GLU A O 1
ATOM 927 N N . LEU A 1 148 ? 3.10062 35.02084 51.90417 1.000 64.09950 148 LEU A N 1
ATOM 928 C CA . LEU A 1 148 ? 3.16606 36.47810 51.83246 1.000 64.44388 148 LEU A CA 1
ATOM 929 C C . LEU A 1 148 ? 2.23211 37.03285 50.76668 1.000 76.77293 148 LEU A C 1
ATOM 930 O O . LEU A 1 148 ? 1.67813 38.12535 50.93487 1.000 81.58491 148 LEU A O 1
ATOM 935 N N . LYS A 1 149 ? 2.04340 36.29965 49.66891 1.000 65.98400 149 LYS A N 1
ATOM 936 C CA . LYS A 1 149 ? 1.14588 36.75602 48.61529 1.000 71.05569 149 LYS A CA 1
ATOM 937 C C . LYS A 1 149 ? -0.31515 36.55341 48.99929 1.000 81.12189 149 LYS A C 1
ATOM 938 O O . LYS A 1 149 ? -1.14132 37.45146 48.80198 1.000 88.89517 149 LYS A O 1
ATOM 944 N N . LYS A 1 150 ? -0.64899 35.38328 49.54892 1.000 79.72665 150 LYS A N 1
ATOM 945 C CA . LYS A 1 150 ? -2.03008 35.10325 49.93146 1.000 79.60887 150 LYS A CA 1
ATOM 946 C C . LYS A 1 150 ? -2.46772 35.98223 51.09749 1.000 84.40667 150 LYS A C 1
ATOM 947 O O . LYS A 1 150 ? -3.53733 36.60168 51.05232 1.000 89.40607 150 LYS A O 1
ATOM 953 N N . ASN A 1 151 ? -1.65179 36.04941 52.15298 1.000 71.07021 151 ASN A N 1
A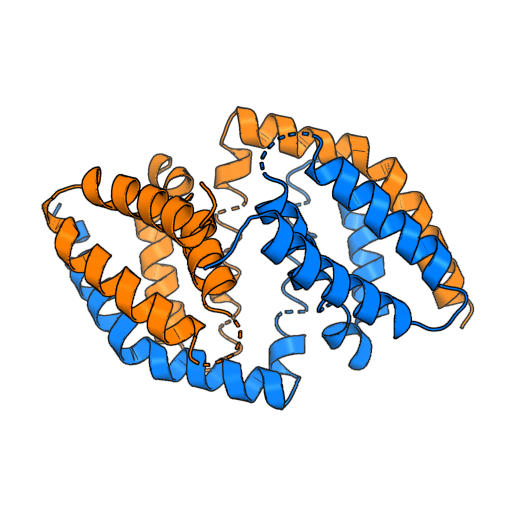TOM 954 C CA . ASN A 1 151 ? -2.02253 36.81984 53.33515 1.000 70.08738 151 ASN A CA 1
ATOM 955 C C . ASN A 1 151 ? -2.19019 38.30304 53.03416 1.000 69.11515 151 ASN A C 1
ATOM 956 O O . ASN A 1 151 ? -2.84724 39.01024 53.80600 1.000 81.60492 151 ASN A O 1
ATOM 961 N N . GLY A 1 152 ? -1.61987 38.78890 51.93403 1.000 69.38226 152 GLY A N 1
ATOM 962 C CA . GLY A 1 152 ? -1.80568 40.16997 51.54119 1.000 76.80590 152 GLY A CA 1
ATOM 963 C C . GLY A 1 152 ? -3.18214 40.51011 51.01491 1.000 77.65656 152 GLY A C 1
ATOM 964 O O . GLY A 1 152 ? -3.41543 41.66900 50.66165 1.000 72.15763 152 GLY A O 1
ATOM 965 N N . SER A 1 153 ? -4.09874 39.53910 50.95714 1.000 83.27277 153 SER A N 1
ATOM 966 C CA . SER A 1 153 ? -5.43874 39.80074 50.43750 1.000 68.20252 153 SER A CA 1
ATOM 967 C C . SER A 1 153 ? -6.15079 40.86837 51.26010 1.000 81.65225 153 SER A C 1
ATOM 968 O O . SER A 1 153 ? -6.75880 41.79266 50.70730 1.000 73.85461 153 SER A O 1
ATOM 971 N N . GLU A 1 154 ? -6.08643 40.75739 52.58926 1.000 65.01879 154 GLU A N 1
ATOM 972 C CA . GLU A 1 154 ? -6.65135 41.79281 53.44601 1.000 71.14156 154 GLU A CA 1
ATOM 973 C C . GLU A 1 154 ? -5.88280 43.10300 53.34402 1.000 58.34913 154 GLU A C 1
ATOM 974 O O . GLU A 1 154 ? -6.40818 44.14902 53.73955 1.000 56.24837 154 GLU A O 1
ATOM 980 N N . GLU A 1 155 ? -4.65625 43.06900 52.81977 1.000 60.72305 155 GLU A N 1
ATOM 981 C CA . GLU A 1 155 ? -3.85140 44.27894 52.71122 1.000 68.17611 155 GLU A CA 1
ATOM 982 C C . GLU A 1 155 ? -4.18332 45.08578 51.46198 1.000 49.89353 155 GLU A C 1
ATOM 983 O O . GLU A 1 155 ? -4.12460 46.31964 51.50084 1.000 48.97744 155 GLU A O 1
ATOM 989 N N . VAL A 1 156 ? -4.52858 44.41846 50.35565 1.000 53.62780 156 VAL A N 1
ATOM 990 C CA . VAL A 1 156 ? -4.82435 45.13296 49.11416 1.000 51.58745 156 VAL A CA 1
ATOM 991 C C . VAL A 1 156 ? -6.01263 46.06542 49.30167 1.000 50.27673 156 VAL A C 1
ATOM 992 O O . VAL A 1 156 ? -6.01135 47.20188 48.81245 1.000 55.09070 156 VAL A O 1
ATOM 996 N N . ARG A 1 157 ? -7.04438 45.60090 50.01131 1.000 48.40388 157 ARG A N 1
ATOM 997 C CA . ARG A 1 157 ? -8.25788 46.39682 50.16717 1.000 61.68902 157 ARG A CA 1
ATOM 998 C C . ARG A 1 157 ? -7.98135 47.69057 50.92132 1.000 51.46856 157 ARG A C 1
ATOM 999 O O . ARG A 1 157 ? -8.51371 48.74933 50.56854 1.000 54.81942 157 ARG A O 1
ATOM 1007 N N . LYS A 1 158 ? -7.14553 47.62794 51.95883 1.000 47.47203 158 LYS A N 1
ATOM 1008 C CA . LYS A 1 158 ? -6.84878 48.82649 52.73520 1.000 45.59998 158 LYS A CA 1
ATOM 1009 C C . LYS A 1 158 ? -5.96916 49.79075 51.95056 1.000 46.26286 158 LYS A C 1
ATOM 1010 O O . LYS A 1 158 ? -6.16641 51.00990 52.01485 1.000 40.22320 158 LYS A O 1
ATOM 1016 N N . LEU A 1 159 ? -4.98833 49.26730 51.21084 1.000 44.01629 159 LEU A N 1
ATOM 1017 C CA . LEU A 1 159 ? -4.22561 50.12021 50.30593 1.000 68.54195 159 LEU A CA 1
ATOM 1018 C C . LEU A 1 159 ? -5.12894 50.71877 49.23808 1.000 43.80486 159 LEU A C 1
ATOM 1019 O O . LEU A 1 159 ? -5.01770 51.90642 48.91483 1.000 45.78965 159 LEU A O 1
ATOM 1024 N N . ILE A 1 160 ? -6.03710 49.91156 48.68542 1.000 43.74034 160 ILE A N 1
ATOM 1025 C CA . ILE A 1 160 ? -7.01979 50.43487 47.74114 1.000 61.10074 160 ILE A CA 1
ATOM 1026 C C . ILE A 1 160 ? -7.90754 51.46825 48.42209 1.000 54.67058 160 ILE A C 1
ATOM 1027 O O . ILE A 1 160 ? -8.21104 52.52159 47.84905 1.000 53.82155 160 ILE A O 1
ATOM 1032 N N . GLU A 1 161 ? -8.31667 51.19392 49.66473 1.000 56.04278 161 GLU A N 1
ATOM 1033 C CA . GLU A 1 161 ? -9.23174 52.09040 50.36565 1.000 62.60678 161 GLU A CA 1
ATOM 1034 C C . GLU A 1 161 ? -8.65686 53.49605 50.48456 1.000 54.67476 161 GLU A C 1
ATOM 1035 O O . GLU A 1 161 ? -9.36615 54.48383 50.26287 1.000 70.09311 161 GLU A O 1
ATOM 1041 N N . GLU A 1 162 ? -7.37560 53.60982 50.82498 1.000 54.17670 162 GLU A N 1
ATOM 1042 C CA . GLU A 1 162 ? -6.77724 54.91920 51.03714 1.000 58.88652 162 GLU A CA 1
ATOM 1043 C C . GLU A 1 162 ? -6.12381 55.48952 49.78409 1.000 68.67415 162 GLU A C 1
ATOM 1044 O O . GLU A 1 162 ? -5.91085 56.70601 49.71571 1.000 57.07738 162 GLU A O 1
ATOM 1050 N N . VAL A 1 163 ? -5.81179 54.65245 48.79092 1.000 63.88244 163 VAL A N 1
ATOM 1051 C CA . VAL A 1 163 ? -5.47882 55.17845 47.46916 1.000 68.37466 163 VAL A CA 1
ATOM 1052 C C . VAL A 1 163 ? -6.68309 55.90479 46.88326 1.000 73.98721 163 VAL A C 1
ATOM 1053 O O . VAL A 1 163 ? -6.54753 56.96232 46.25416 1.000 59.22508 163 VAL A O 1
ATOM 1057 N N . ILE A 1 164 ? -7.88204 55.35333 47.09240 1.000 65.55126 164 ILE A N 1
ATOM 1058 C CA . ILE A 1 164 ? -9.10535 56.03022 46.66694 1.000 66.59391 164 ILE A CA 1
ATOM 1059 C C . ILE A 1 164 ? -9.29575 57.32715 47.44757 1.000 67.94514 164 ILE A C 1
ATOM 1060 O O . ILE A 1 164 ? -9.67055 58.36008 46.87870 1.000 71.51992 164 ILE A O 1
ATOM 1065 N N . LYS A 1 165 ? -9.02993 57.29997 48.75822 1.000 58.11773 165 LYS A N 1
ATOM 1066 C CA . LYS A 1 165 ? -9.16295 58.50951 49.56782 1.000 70.77622 165 LYS A CA 1
ATOM 1067 C C . LYS A 1 165 ? -8.14708 59.56716 49.15534 1.000 73.90638 165 LYS A C 1
ATOM 1068 O O . LYS A 1 165 ? -8.44435 60.76701 49.18707 1.000 73.02693 165 LYS A O 1
ATOM 1074 N N . GLN A 1 166 ? -6.94130 59.14292 48.77012 1.000 67.73461 166 GLN A N 1
ATOM 1075 C CA . GLN A 1 166 ? -5.92247 60.09869 48.35118 1.000 60.33155 166 GLN A CA 1
ATOM 1076 C C . GLN A 1 166 ? -6.26473 60.73269 47.00919 1.000 67.29783 166 GLN A C 1
ATOM 1077 O O . GLN A 1 166 ? -5.87794 61.87829 46.74938 1.000 70.59911 166 GLN A O 1
ATOM 1083 N N . LEU A 1 167 ? -6.98754 60.01127 46.14954 1.000 66.29054 167 LEU A N 1
ATOM 1084 C CA . LEU A 1 167 ? -7.37284 60.57167 44.85878 1.000 65.13804 167 LEU A CA 1
ATOM 1085 C C . LEU A 1 167 ? -8.36273 61.71767 45.02799 1.000 71.01785 167 LEU A C 1
ATOM 1086 O O . LEU A 1 167 ? -8.32395 62.69515 44.27159 1.000 59.23843 167 LEU A O 1
ATOM 1091 N N . LYS A 1 168 ? -9.25595 61.61795 46.01631 1.000 77.78737 168 LYS A N 1
ATOM 1092 C CA . LYS A 1 168 ? -10.20904 62.69569 46.25864 1.000 62.55981 168 LYS A CA 1
ATOM 1093 C C . LYS A 1 168 ? -9.52533 63.93444 46.82178 1.000 79.76295 168 LYS A C 1
ATOM 1094 O O . LYS A 1 168 ? -9.99591 65.05578 46.59850 1.000 87.02126 168 LYS A O 1
ATOM 1100 N N . GLN A 1 169 ? -8.42549 63.75602 47.54641 1.000 67.02536 169 GLN A N 1
ATOM 1101 C CA . GLN A 1 169 ? -7.70973 64.87279 48.15117 1.000 64.02693 169 GLN A CA 1
ATOM 1102 C C . GLN A 1 169 ? -7.04913 65.74783 47.09124 1.000 72.17256 169 GLN A C 1
ATOM 1103 O O . GLN A 1 169 ? -6.47896 65.24372 46.12359 1.000 77.35155 169 GLN A O 1
ATOM 1109 N N . SER B 1 34 ? 12.50104 52.29429 76.83732 1.000 67.71272 34 SER B N 1
ATOM 1110 C CA . SER B 1 34 ? 13.93552 52.26135 76.57545 1.000 82.77034 34 SER B CA 1
ATOM 1111 C C . SER B 1 34 ? 14.45570 50.82819 76.58254 1.000 83.81433 34 SER B C 1
ATOM 1112 O O . SER B 1 34 ? 15.10048 50.38593 75.63137 1.000 80.07207 34 SER B O 1
ATOM 1115 N N . GLU B 1 35 ? 14.16910 50.10443 77.66734 1.000 98.05761 35 GLU B N 1
ATOM 1116 C CA . GLU B 1 35 ? 14.55843 48.70216 77.75556 1.000 94.06876 35 GLU B CA 1
ATOM 1117 C C . GLU B 1 35 ? 13.80005 47.82962 76.76580 1.000 79.02473 35 GLU B C 1
ATOM 1118 O O . GLU B 1 35 ? 14.20278 46.68568 76.53165 1.000 87.31393 35 GLU B O 1
ATOM 1124 N N . ASP B 1 36 ? 12.71315 48.33745 76.19020 1.000 62.95566 36 ASP B N 1
ATOM 1125 C CA . ASP B 1 36 ? 11.89478 47.59960 75.23443 1.000 66.30131 36 ASP B CA 1
ATOM 1126 C C . ASP B 1 36 ? 11.93862 48.33923 73.90415 1.000 50.81607 36 ASP B C 1
ATOM 1127 O O . ASP B 1 36 ? 11.34602 49.41508 73.76766 1.000 49.02135 36 ASP B O 1
ATOM 1132 N N . VAL B 1 37 ? 12.64466 47.76691 72.92564 1.000 54.12881 37 VAL B N 1
ATOM 1133 C CA . VAL B 1 37 ? 12.70360 48.38449 71.60705 1.000 58.11049 37 VAL B CA 1
ATOM 1134 C C . VAL B 1 37 ? 11.36270 48.29785 70.89287 1.000 46.30741 37 VAL B C 1
ATOM 1135 O O . VAL B 1 37 ? 11.08403 49.11403 70.00696 1.000 43.55413 37 VAL B O 1
ATOM 1139 N N . ILE B 1 38 ? 10.52082 47.32618 71.25441 1.000 43.19074 38 ILE B N 1
ATOM 1140 C CA . ILE B 1 38 ? 9.16412 47.28567 70.71704 1.000 42.75197 38 ILE B CA 1
ATOM 1141 C C . ILE B 1 38 ? 8.38707 48.51374 71.16824 1.000 49.89117 38 ILE B C 1
ATOM 1142 O O . ILE B 1 38 ? 7.65877 49.13232 70.38186 1.000 55.28577 38 ILE B O 1
ATOM 1147 N N . LYS B 1 39 ? 8.53855 48.89407 72.43992 1.000 46.26050 39 LYS B N 1
ATOM 1148 C CA . LYS B 1 39 ? 7.93042 50.12952 72.92050 1.000 48.49134 39 LYS B CA 1
ATOM 1149 C C . LYS B 1 39 ? 8.50291 51.33928 72.19442 1.000 41.04788 39 LYS B C 1
ATOM 1150 O O . LYS B 1 39 ? 7.76384 52.25855 71.82550 1.000 45.86070 39 LYS B O 1
ATOM 1156 N N . GLN B 1 40 ? 9.82042 51.35414 71.97770 1.000 39.00740 40 GLN B N 1
ATOM 1157 C CA . GLN B 1 40 ? 10.44597 52.47763 71.28758 1.000 51.24839 40 GLN B CA 1
ATOM 1158 C C . GLN B 1 40 ? 10.00901 52.54758 69.82969 1.000 39.47955 40 GLN B C 1
ATOM 1159 O O . GLN B 1 40 ? 9.71155 53.63290 69.31728 1.000 47.72272 40 GLN B O 1
ATOM 1165 N N . ALA B 1 41 ? 9.96429 51.40227 69.14571 1.000 37.17854 41 ALA B N 1
ATOM 1166 C CA . ALA B 1 41 ? 9.60602 51.39907 67.73046 1.000 44.30256 41 ALA B CA 1
ATOM 1167 C C . ALA B 1 41 ? 8.13762 51.75443 67.53199 1.000 37.88237 41 ALA B C 1
ATOM 1168 O O . ALA B 1 41 ? 7.79815 52.56969 66.66649 1.000 48.84204 41 ALA B O 1
ATOM 1170 N N . LEU B 1 42 ? 7.24884 51.15428 68.32798 1.000 42.79396 42 LEU B N 1
ATOM 1171 C CA . LEU B 1 42 ? 5.82676 51.45025 68.18909 1.000 41.14307 42 LEU B CA 1
ATOM 1172 C C . LEU B 1 42 ? 5.50931 52.88495 68.58783 1.000 46.83281 42 LEU B C 1
ATOM 1173 O O . LEU B 1 42 ? 4.55111 53.47043 68.07109 1.000 41.69127 42 LEU B O 1
ATOM 1178 N N . LYS B 1 43 ? 6.29394 53.46690 69.49819 1.000 34.05428 43 LYS B N 1
ATOM 1179 C CA . LYS B 1 43 ? 6.15213 54.89149 69.77764 1.000 45.34184 43 LYS B CA 1
ATOM 1180 C C . LYS B 1 43 ? 6.58299 55.72514 68.57772 1.000 46.60402 43 LYS B C 1
ATOM 1181 O O . LYS B 1 43 ? 5.95979 56.74652 68.26944 1.000 42.57641 43 LYS B O 1
ATOM 1187 N N . ARG B 1 44 ? 7.64320 55.30112 67.88436 1.000 49.66909 44 ARG B N 1
ATOM 1188 C CA . ARG B 1 44 ? 8.06674 56.00347 66.67693 1.000 55.40355 44 ARG B CA 1
ATOM 1189 C C . ARG B 1 44 ? 7.04099 55.84945 65.56121 1.000 41.20402 44 ARG B C 1
ATOM 1190 O O . ARG B 1 44 ? 6.73682 56.81577 64.85240 1.000 40.94220 44 ARG B O 1
ATOM 1198 N N . VAL B 1 45 ? 6.49476 54.64380 65.39316 1.000 35.04819 45 VAL B N 1
ATOM 1199 C CA . VAL B 1 45 ? 5.50958 54.41588 64.34137 1.000 40.88217 45 VAL B CA 1
ATOM 1200 C C . VAL B 1 45 ? 4.23872 55.20853 64.61790 1.0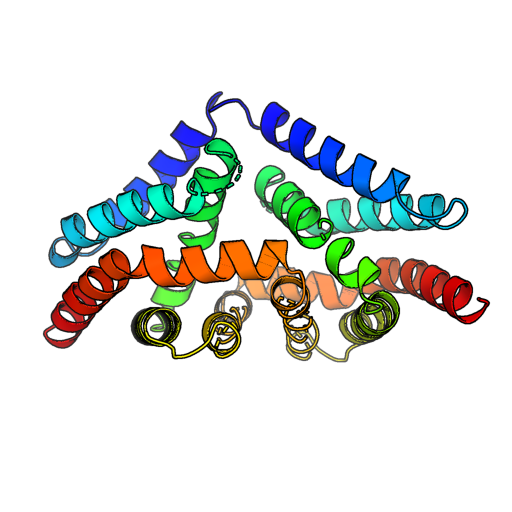00 42.65923 45 VAL B C 1
ATOM 1201 O O . VAL B 1 45 ? 3.65924 55.81519 63.70870 1.000 44.15311 45 VAL B O 1
ATOM 1205 N N . GLN B 1 46 ? 3.79145 55.22736 65.87610 1.000 45.43037 46 GLN B N 1
ATOM 1206 C CA . GLN B 1 46 ? 2.55247 55.92372 66.20829 1.000 42.49296 46 GLN B CA 1
ATOM 1207 C C . GLN B 1 46 ? 2.67644 57.42419 65.97572 1.000 40.38628 46 GLN B C 1
ATOM 1208 O O . GLN B 1 46 ? 1.71877 58.06944 65.53427 1.000 42.92052 46 GLN B O 1
ATOM 1214 N N . GLN B 1 47 ? 3.84867 58.00006 66.25846 1.000 42.44953 47 GLN B N 1
ATOM 1215 C CA . GLN B 1 47 ? 4.02287 59.43215 66.03482 1.000 47.12077 47 GLN B CA 1
ATOM 1216 C C . GLN B 1 47 ? 3.98153 59.77724 64.55190 1.000 51.71736 47 GLN B C 1
ATOM 1217 O O . GLN B 1 47 ? 3.61026 60.89931 64.19029 1.000 63.61856 47 GLN B O 1
ATOM 1223 N N . TYR B 1 48 ? 4.35568 58.83634 63.68159 1.000 45.56270 48 TYR B N 1
ATOM 1224 C CA . TYR B 1 48 ? 4.17464 59.05453 62.25028 1.000 50.75431 48 TYR B CA 1
ATOM 1225 C C . TYR B 1 48 ? 2.69744 59.02845 61.88005 1.000 48.08902 48 TYR B C 1
ATOM 1226 O O . TYR B 1 48 ? 2.23673 59.84589 61.07454 1.000 48.13026 48 TYR B O 1
ATOM 1235 N N . ILE B 1 49 ? 1.93757 58.10618 62.47421 1.000 46.17160 49 ILE B N 1
ATOM 1236 C CA . ILE B 1 49 ? 0.52482 57.96835 62.13667 1.000 53.95333 49 ILE B CA 1
ATOM 1237 C C . ILE B 1 49 ? -0.28291 59.12737 62.70938 1.000 56.79404 49 ILE B C 1
ATOM 1238 O O . ILE B 1 49 ? -1.20334 59.63881 62.05977 1.000 51.50853 49 ILE B O 1
ATOM 1243 N N . GLN B 1 50 ? 0.04642 59.56391 63.92957 1.000 46.52499 50 GLN B N 1
ATOM 1244 C CA . GLN B 1 50 ? -0.69759 60.65857 64.54620 1.000 48.14357 50 GLN B CA 1
ATOM 1245 C C . GLN B 1 50 ? -0.47765 61.97746 63.81461 1.000 64.05027 50 GLN B C 1
ATOM 1246 O O . GLN B 1 50 ? -1.36749 62.83580 63.80993 1.000 72.47541 50 GLN B O 1
ATOM 1252 N N . GLN B 1 51 ? 0.69008 62.16135 63.19933 1.000 55.66565 51 GLN B N 1
ATOM 1253 C CA . GLN B 1 51 ? 0.98478 63.37739 62.45295 1.000 55.17954 51 GLN B CA 1
ATOM 1254 C C . GLN B 1 51 ? 0.47741 63.33445 61.01797 1.000 52.31313 51 GLN B C 1
ATOM 1255 O O . GLN B 1 51 ? 0.48188 64.37090 60.34519 1.000 63.91893 51 GLN B O 1
ATOM 1261 N N . ALA B 1 52 ? 0.04741 62.17085 60.53673 1.000 58.15697 52 ALA B N 1
ATOM 1262 C CA . ALA B 1 52 ? -0.53351 62.06719 59.21175 1.000 64.99896 52 ALA B CA 1
ATOM 1263 C C . ALA B 1 52 ? -1.88751 62.77357 59.17624 1.000 57.35986 52 ALA B C 1
ATOM 1264 O O . ALA B 1 52 ? -2.47613 63.05420 60.22360 1.000 62.34698 52 ALA B O 1
ATOM 1266 N N . PRO B 1 53 ? -2.39136 63.09625 57.98487 1.000 67.14205 53 PRO B N 1
ATOM 1267 C CA . PRO B 1 53 ? -3.74321 63.66070 57.88742 1.000 63.00386 53 PRO B CA 1
ATOM 1268 C C . PRO B 1 53 ? -4.76821 62.75996 58.56137 1.000 61.82402 53 PRO B C 1
ATOM 1269 O O . PRO B 1 53 ? -4.76701 61.54066 58.37657 1.000 67.60506 53 PRO B O 1
ATOM 1273 N N . ASN B 1 54 ? -5.65046 63.37572 59.35402 1.000 54.06924 54 ASN B N 1
ATOM 1274 C CA . ASN B 1 54 ? -6.58622 62.61440 60.17515 1.000 63.60722 54 ASN B CA 1
ATOM 1275 C C . ASN B 1 54 ? -7.50803 61.72719 59.34935 1.000 56.63851 54 ASN B C 1
ATOM 1276 O O . ASN B 1 54 ? -8.02567 60.73541 59.87489 1.000 63.67560 54 ASN B O 1
ATOM 1281 N N . GLY B 1 55 ? -7.72566 62.05614 58.07478 1.000 58.05024 55 GLY B N 1
ATOM 1282 C CA . GLY B 1 55 ? -8.55821 61.22236 57.22641 1.000 60.83497 55 GLY B CA 1
ATOM 1283 C C . GLY B 1 55 ? -8.01252 59.82644 57.00905 1.000 49.03151 55 GLY B C 1
ATOM 1284 O O . GLY B 1 55 ? -8.78519 58.90640 56.72011 1.000 52.45436 55 GLY B O 1
ATOM 1285 N N . TYR B 1 56 ? -6.70035 59.64386 57.14711 1.000 49.10531 56 TYR B N 1
ATOM 1286 C CA . TYR B 1 56 ? -6.06231 58.34933 56.95196 1.000 61.70739 56 TYR B CA 1
ATOM 1287 C C . TYR B 1 56 ? -5.66895 57.67089 58.25642 1.000 57.32244 56 TYR B C 1
ATOM 1288 O O . TYR B 1 56 ? -5.08191 56.58607 58.21507 1.000 51.18721 56 TYR B O 1
ATOM 1297 N N . ARG B 1 57 ? -5.96655 58.27957 59.40685 1.000 48.68210 57 ARG B N 1
ATOM 1298 C CA . ARG B 1 57 ? -5.43589 57.77524 60.67079 1.000 41.27181 57 ARG B CA 1
ATOM 1299 C C . ARG B 1 57 ? -5.86338 56.33417 60.92107 1.000 44.62460 57 ARG B C 1
ATOM 1300 O O . ARG B 1 57 ? -5.02283 55.45860 61.15723 1.000 45.26072 57 ARG B O 1
ATOM 1308 N N . ASP B 1 58 ? -7.16844 56.06365 60.85679 1.000 47.25840 58 ASP B N 1
ATOM 1309 C CA . ASP B 1 58 ? -7.65434 54.73309 61.20671 1.000 54.63108 58 ASP B CA 1
ATOM 1310 C C . ASP B 1 58 ? -7.23934 53.69260 60.17334 1.000 51.57514 58 ASP B C 1
ATOM 1311 O O . ASP B 1 58 ? -6.95825 52.54136 60.52670 1.000 53.78747 58 ASP B O 1
ATOM 1316 N N . VAL B 1 59 ? -7.19196 54.07088 58.89363 1.000 53.04751 59 VAL B N 1
ATOM 1317 C CA . VAL B 1 59 ? -6.85160 53.08741 57.86977 1.000 44.19646 59 VAL B CA 1
ATOM 1318 C C . VAL B 1 59 ? -5.37285 52.72108 57.94124 1.000 40.96276 59 VAL B C 1
ATOM 1319 O O . VAL B 1 59 ? -4.99740 51.57831 57.65152 1.000 42.62613 59 VAL B O 1
ATOM 1323 N N . ILE B 1 60 ? -4.51306 53.66054 58.34407 1.000 40.84268 60 ILE B N 1
ATOM 1324 C CA . ILE B 1 60 ? -3.10132 53.33365 58.52600 1.000 39.67305 60 ILE B CA 1
ATOM 1325 C C . ILE B 1 60 ? -2.91879 52.41582 59.72807 1.000 49.22578 60 ILE B C 1
ATOM 1326 O O . ILE B 1 60 ? -2.11702 51.47359 59.69087 1.000 43.70982 60 ILE B O 1
ATOM 1331 N N . GLN B 1 61 ? -3.65956 52.67207 60.81037 1.000 36.37012 61 GLN B N 1
ATOM 1332 C CA . GLN B 1 61 ? -3.57723 51.80968 61.98425 1.000 48.12664 61 GLN B CA 1
ATOM 1333 C C . GLN B 1 61 ? -3.93627 50.37225 61.63484 1.000 46.54760 61 GLN B C 1
ATOM 1334 O O . GLN B 1 61 ? -3.27096 49.43296 62.08456 1.000 50.87882 61 GLN B O 1
ATOM 1340 N N . GLN B 1 62 ? -4.98059 50.18159 60.82500 1.000 43.59527 62 GLN B N 1
ATOM 1341 C CA . GLN B 1 62 ? -5.35492 48.83435 60.40850 1.000 50.29134 62 GLN B CA 1
ATOM 1342 C C . GLN B 1 62 ? -4.26544 48.19913 59.55395 1.000 48.81166 62 GLN B C 1
ATOM 1343 O O . GLN B 1 62 ? -3.97069 47.00671 59.69692 1.000 46.58462 62 GLN B O 1
ATOM 1349 N N . ILE B 1 63 ? -3.65712 48.98041 58.65755 1.000 55.53150 63 ILE B N 1
ATOM 1350 C CA . ILE B 1 63 ? -2.56270 48.46426 57.83886 1.000 51.55073 63 ILE B CA 1
ATOM 1351 C C . ILE B 1 63 ? -1.39760 48.03847 58.72260 1.000 46.34495 63 ILE B C 1
ATOM 1352 O O . ILE B 1 63 ? -0.74063 47.02200 58.46590 1.000 44.85816 63 ILE B O 1
ATOM 1357 N N . LEU B 1 64 ? -1.13968 48.79597 59.79125 1.000 42.88323 64 LEU B N 1
ATOM 1358 C CA . LEU B 1 64 ? -0.05066 48.45620 60.70135 1.000 45.58927 64 LEU B CA 1
ATOM 1359 C C . LEU B 1 64 ? -0.29906 47.12225 61.39786 1.000 51.26003 64 LEU B C 1
ATOM 1360 O O . LEU B 1 64 ? 0.60834 46.28709 61.49299 1.000 40.91881 64 LEU B O 1
ATOM 1365 N N . GLN B 1 65 ? -1.52384 46.89924 61.88502 1.000 42.24450 65 GLN B N 1
ATOM 1366 C CA . GLN B 1 65 ? -1.80606 45.68213 62.64237 1.000 48.65379 65 GLN B CA 1
ATOM 1367 C C . GLN B 1 65 ? -1.78649 44.44568 61.75063 1.000 48.65734 65 GLN B C 1
ATOM 1368 O O . GLN B 1 65 ? -1.33149 43.37757 62.17628 1.000 58.20956 65 GLN B O 1
ATOM 1374 N N . THR B 1 66 ? -2.27649 44.56292 60.51460 1.000 50.67989 66 THR B N 1
ATOM 1375 C CA . THR B 1 66 ? -2.29463 43.40646 59.62529 1.000 52.25998 66 THR B CA 1
ATOM 1376 C C . THR B 1 66 ? -0.91809 43.10372 59.04801 1.000 49.14481 66 THR B C 1
ATOM 1377 O O . THR B 1 66 ? -0.60293 41.93533 58.79529 1.000 53.14626 66 THR B O 1
ATOM 1381 N N . VAL B 1 67 ? -0.09123 44.12900 58.83288 1.000 56.49362 67 VAL B N 1
ATOM 1382 C CA . VAL B 1 67 ? 1.27264 43.89130 58.37195 1.000 44.08475 67 VAL B CA 1
ATOM 1383 C C . VAL B 1 67 ? 2.08371 43.19106 59.45565 1.000 46.20008 67 VAL B C 1
ATOM 1384 O O . VAL B 1 67 ? 2.87420 42.28318 59.16965 1.000 52.28208 67 VAL B O 1
ATOM 1388 N N . LEU B 1 68 ? 1.89451 43.59019 60.71721 1.000 46.67120 68 LEU B N 1
ATOM 1389 C CA . LEU B 1 68 ? 2.55532 42.89226 61.81536 1.000 49.30769 68 LEU B CA 1
ATOM 1390 C C . LEU B 1 68 ? 2.07202 41.45295 61.92812 1.000 49.61670 68 LEU B C 1
ATOM 1391 O O . LEU B 1 68 ? 2.85425 40.56015 62.27438 1.000 66.61763 68 LEU B O 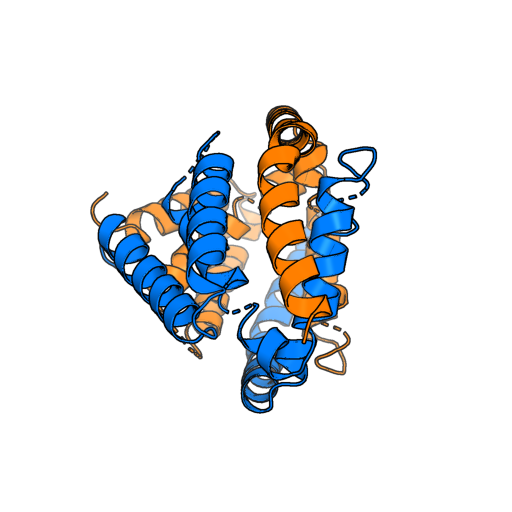1
ATOM 1396 N N . LYS B 1 69 ? 0.79164 41.20877 61.63879 1.000 59.66161 69 LYS B N 1
ATOM 1397 C CA . LYS B 1 69 ? 0.27944 39.84255 61.62894 1.000 60.74311 69 LYS B CA 1
ATOM 1398 C C . LYS B 1 69 ? 0.92262 39.02116 60.51894 1.000 60.40610 69 LYS B C 1
ATOM 1399 O O . LYS B 1 69 ? 1.16778 37.82115 60.68780 1.000 73.19000 69 LYS B O 1
ATOM 1405 N N . ILE B 1 70 ? 1.20610 39.65141 59.37779 1.000 58.04056 70 ILE B N 1
ATOM 1406 C CA . ILE B 1 70 ? 1.77735 38.92378 58.25006 1.000 64.67215 70 ILE B CA 1
ATOM 1407 C C . ILE B 1 70 ? 3.24380 38.60077 58.50911 1.000 71.03210 70 ILE B C 1
ATOM 1408 O O . ILE B 1 70 ? 3.70882 37.49085 58.22188 1.000 80.42874 70 ILE B O 1
ATOM 1413 N N . LEU B 1 71 ? 3.99170 39.55667 59.06713 1.000 63.49134 71 LEU B N 1
ATOM 1414 C CA . LEU B 1 71 ? 5.41705 39.34224 59.29736 1.000 68.49397 71 LEU B CA 1
ATOM 1415 C C . LEU B 1 71 ? 5.65248 38.23013 60.31178 1.000 70.63737 71 LEU B C 1
ATOM 1416 O O . LEU B 1 71 ? 6.59639 37.44301 60.17362 1.000 76.15277 71 LEU B O 1
ATOM 1421 N N . LYS B 1 72 ? 4.80619 38.15095 61.34117 1.000 65.15139 72 LYS B N 1
ATOM 1422 C CA . LYS B 1 72 ? 4.92647 37.06700 62.31045 1.000 78.34883 72 LYS B CA 1
ATOM 1423 C C . LYS B 1 72 ? 4.62772 35.72032 61.66285 1.000 85.07168 72 LYS B C 1
ATOM 1424 O O . LYS B 1 72 ? 5.27039 34.71299 61.98328 1.000 82.54667 72 LYS B O 1
ATOM 1430 N N . LEU B 1 73 ? 3.66644 35.68695 60.73635 1.000 78.15070 73 LEU B N 1
ATOM 1431 C CA . LEU B 1 73 ? 3.38201 34.46413 59.99519 1.000 78.35135 73 LEU B CA 1
ATOM 1432 C C . LEU B 1 73 ? 4.53325 34.05867 59.08307 1.000 78.83837 73 LEU B C 1
ATOM 1433 O O . LEU B 1 73 ? 4.60151 32.89498 58.67369 1.000 79.27401 73 LEU B O 1
ATOM 1446 N N . GLY B 1 75 ? 7.48260 33.69486 59.92321 1.000 75.03572 75 GLY B N 1
ATOM 1447 C CA . GLY B 1 75 ? 8.53840 33.16009 60.75680 1.000 85.16674 75 GLY B CA 1
ATOM 1448 C C . GLY B 1 75 ? 9.48993 34.19618 61.30307 1.000 84.19639 75 GLY B C 1
ATOM 1449 O O . GLY B 1 75 ? 10.59146 33.84378 61.73513 1.000 87.74820 75 GLY B O 1
ATOM 1458 N N . PRO B 1 77 ? 10.70721 36.96256 64.08338 1.000 66.73955 77 PRO B N 1
ATOM 1459 C CA . PRO B 1 77 ? 10.51068 37.30251 65.49745 1.000 62.35788 77 PRO B CA 1
ATOM 1460 C C . PRO B 1 77 ? 9.73214 38.60140 65.64349 1.000 63.66618 77 PRO B C 1
ATOM 1461 O O . PRO B 1 77 ? 9.87196 39.52500 64.83836 1.000 61.72610 77 PRO B O 1
ATOM 1465 N N . GLU B 1 78 ? 8.89619 38.65828 66.68374 1.000 44.71988 78 GLU B N 1
ATOM 1466 C CA . GLU B 1 78 ? 8.04312 39.82550 66.88565 1.000 60.05923 78 GLU B CA 1
ATOM 1467 C C . GLU B 1 78 ? 8.87089 41.08491 67.10949 1.000 46.36675 78 GLU B C 1
ATOM 1468 O O . GLU B 1 78 ? 8.51684 42.16427 66.61994 1.000 52.51049 78 GLU B O 1
ATOM 1474 N N . VAL B 1 79 ? 9.98271 40.96620 67.83821 1.000 44.85624 79 VAL B N 1
ATOM 1475 C CA . VAL B 1 79 ? 10.83135 42.12731 68.08615 1.000 41.61296 79 VAL B CA 1
ATOM 1476 C C . VAL B 1 79 ? 11.43876 42.63394 66.78242 1.000 57.12084 79 VAL B C 1
ATOM 1477 O O . VAL B 1 79 ? 11.59000 43.84560 66.58061 1.000 35.93719 79 VAL B O 1
ATOM 1481 N N . GLU B 1 80 ? 11.77832 41.72152 65.86950 1.000 49.49291 80 GLU B N 1
ATOM 1482 C CA . GLU B 1 80 ? 12.33058 42.13167 64.58496 1.000 51.67302 80 GLU B CA 1
ATOM 1483 C C . GLU B 1 80 ? 11.24702 42.59957 63.62396 1.000 44.05756 80 GLU B C 1
ATOM 1484 O O . GLU B 1 80 ? 11.48896 43.51090 62.82646 1.000 47.77699 80 GLU B O 1
ATOM 1490 N N . ALA B 1 81 ? 10.05517 42.00013 63.68729 1.000 46.66598 81 ALA B N 1
ATOM 1491 C CA . ALA B 1 81 ? 8.96059 42.43786 62.82699 1.000 43.94540 81 ALA B CA 1
ATOM 1492 C C . ALA B 1 81 ? 8.53967 43.86492 63.15280 1.000 50.96818 81 ALA B C 1
ATOM 1493 O O . ALA B 1 81 ? 8.26167 44.66024 62.24692 1.000 47.63109 81 ALA B O 1
ATOM 1495 N N . VAL B 1 82 ? 8.48447 44.20715 64.44204 1.000 32.97549 82 VAL B N 1
ATOM 1496 C CA . VAL B 1 82 ? 8.14288 45.57014 64.83579 1.000 36.15783 82 VAL B CA 1
ATOM 1497 C C . VAL B 1 82 ? 9.24147 46.53740 64.41625 1.000 42.42782 82 VAL B C 1
ATOM 1498 O O . VAL B 1 82 ? 8.96426 47.63188 63.91027 1.000 41.06041 82 VAL B O 1
ATOM 1502 N N . LEU B 1 83 ? 10.50429 46.15393 64.61799 1.000 33.67803 83 LEU B N 1
ATOM 1503 C CA . LEU B 1 83 ? 11.60606 47.00337 64.18143 1.000 44.40579 83 LEU B CA 1
ATOM 1504 C C . LEU B 1 83 ? 11.60700 47.15454 62.66569 1.000 50.21336 83 LEU B C 1
ATOM 1505 O O . LEU B 1 83 ? 11.80728 48.25689 62.14316 1.000 41.51336 83 LEU B O 1
ATOM 1510 N N . ILE B 1 84 ? 11.35698 46.05878 61.94247 1.000 47.61759 84 ILE B N 1
ATOM 1511 C CA . ILE B 1 84 ? 11.33700 46.11038 60.48524 1.000 45.01267 84 ILE B CA 1
ATOM 1512 C C . ILE B 1 84 ? 10.15727 46.92720 59.97331 1.000 43.38020 84 ILE B C 1
ATOM 1513 O O . ILE B 1 84 ? 10.22227 47.47338 58.86472 1.000 58.35222 84 ILE B O 1
ATOM 1518 N N . VAL B 1 85 ? 9.10449 47.09776 60.77629 1.000 49.96085 85 VAL B N 1
ATOM 1519 C CA . VAL B 1 85 ? 8.00473 47.97666 60.38127 1.000 39.52529 85 VAL B CA 1
ATOM 1520 C C . VAL B 1 85 ? 8.31133 49.44716 60.67904 1.000 50.58858 85 VAL B C 1
ATOM 1521 O O . VAL B 1 85 ? 7.81235 50.33595 59.97381 1.000 37.97935 85 VAL B O 1
ATOM 1525 N N . ALA B 1 86 ? 9.18201 49.72855 61.65447 1.000 45.12813 86 ALA B N 1
ATOM 1526 C CA . ALA B 1 86 ? 9.49982 51.11077 62.00850 1.000 33.34181 86 ALA B CA 1
ATOM 1527 C C . ALA B 1 86 ? 10.54169 51.72873 61.07739 1.000 37.62072 86 ALA B C 1
ATOM 1528 O O . ALA B 1 86 ? 10.43048 52.90723 60.72066 1.000 35.27390 86 ALA B O 1
ATOM 1530 N N . TYR B 1 87 ? 11.56448 50.96459 60.68146 1.000 39.81255 87 TYR B N 1
ATOM 1531 C CA . TYR B 1 87 ? 12.59981 51.51526 59.80778 1.000 43.02305 87 TYR B CA 1
ATOM 1532 C C . TYR B 1 87 ? 12.05961 51.75665 58.39979 1.000 43.92533 87 TYR B C 1
ATOM 1533 O O . TYR B 1 87 ? 12.41612 52.74757 57.75374 1.000 45.22227 87 TYR B O 1
ATOM 1542 N N . VAL B 1 88 ? 11.20386 50.85413 57.90771 1.000 42.51581 88 VAL B N 1
ATOM 1543 C CA . VAL B 1 88 ? 10.55117 51.04995 56.61507 1.000 48.08623 88 VAL B CA 1
ATOM 1544 C C . VAL B 1 88 ? 9.61901 52.25128 56.67384 1.000 55.09409 88 VAL B C 1
ATOM 1545 O O . VAL B 1 88 ? 9.55251 53.05027 55.73135 1.000 37.71309 88 VAL B O 1
ATOM 1549 N N . ALA B 1 89 ? 8.88614 52.40176 57.78308 1.000 43.32355 89 ALA B N 1
ATOM 1550 C CA . ALA B 1 89 ? 8.03347 53.57309 57.95445 1.000 39.73933 89 ALA B CA 1
ATOM 1551 C C . ALA B 1 89 ? 8.84280 54.86136 57.91972 1.000 50.57844 89 ALA B C 1
ATOM 1552 O O . ALA B 1 89 ? 8.33802 55.89866 57.47624 1.000 45.28412 89 ALA B O 1
ATOM 1554 N N . GLU B 1 90 ? 10.09410 54.81602 58.38310 1.000 44.29283 90 GLU B N 1
ATOM 1555 C CA . GLU B 1 90 ? 10.97080 55.97779 58.27744 1.000 42.88829 90 GLU B CA 1
ATOM 1556 C C . GLU B 1 90 ? 11.23004 56.33332 56.81938 1.000 43.51643 90 GLU B C 1
ATOM 1557 O O . GLU B 1 90 ? 11.14708 57.50347 56.42774 1.000 35.82961 90 GLU B O 1
ATOM 1571 N N . LEU B 1 92 ? 9.38454 55.49638 54.31133 1.000 41.59083 92 LEU B N 1
ATOM 1572 C CA . LEU B 1 92 ? 8.11956 55.92102 53.72065 1.000 43.58330 92 LEU B CA 1
ATOM 1573 C C . LEU B 1 92 ? 7.84322 57.38997 54.01438 1.000 52.72574 92 LEU B C 1
ATOM 1574 O O . LEU B 1 92 ? 7.28861 58.10351 53.17078 1.000 51.35083 92 LEU B O 1
ATOM 1579 N N . VAL B 1 93 ? 8.22460 57.85981 55.20389 1.000 45.32463 93 VAL B N 1
ATOM 1580 C CA . VAL B 1 93 ? 8.03184 59.26613 55.54576 1.000 45.30800 93 VAL B CA 1
ATOM 1581 C C . VAL B 1 93 ? 8.93369 60.14931 54.69114 1.000 46.46380 93 VAL B C 1
ATOM 1582 O O . VAL B 1 93 ? 8.49622 61.17118 54.14894 1.000 43.87185 93 VAL B O 1
ATOM 1586 N N . LEU B 1 94 ? 10.20591 59.76590 54.55369 1.000 38.96825 94 LEU B N 1
ATOM 1587 C CA . LEU B 1 94 ? 11.13052 60.55314 53.74338 1.000 52.70240 94 LEU B CA 1
ATOM 1588 C C . LEU B 1 94 ? 10.72272 60.54972 52.27481 1.000 45.36920 94 LEU B C 1
ATOM 1589 O O . LEU B 1 94 ? 10.75617 61.59461 51.61446 1.000 41.75665 94 LEU B O 1
ATOM 1594 N N . ALA B 1 95 ? 10.33083 59.38667 51.74709 1.000 40.26570 95 ALA B N 1
ATOM 1595 C CA . ALA B 1 95 ? 9.90086 59.31653 50.35424 1.000 49.55856 95 ALA B CA 1
ATOM 1596 C C . ALA B 1 95 ? 8.60596 60.08487 50.12479 1.000 48.69934 95 ALA B C 1
ATOM 1597 O O . ALA B 1 95 ? 8.38094 60.60056 49.02373 1.000 42.59421 95 ALA B O 1
ATOM 1599 N N . ALA B 1 96 ? 7.74734 60.17475 51.14392 1.000 39.05784 96 ALA B N 1
ATOM 1600 C CA . ALA B 1 96 ? 6.51405 60.94062 51.00133 1.000 43.57465 96 ALA B CA 1
ATOM 1601 C C . ALA B 1 96 ? 6.78613 62.43771 50.94188 1.000 45.23962 96 ALA B C 1
ATOM 1602 O O . ALA B 1 96 ? 5.98776 63.18871 50.36953 1.000 43.18694 96 ALA B O 1
ATOM 1604 N N . LYS B 1 97 ? 7.90070 62.88944 51.52199 1.000 42.34687 97 LYS B N 1
ATOM 1605 C CA . LYS B 1 97 ? 8.24381 64.30564 51.47639 1.000 49.73400 97 LYS B CA 1
ATOM 1606 C C . LYS B 1 97 ? 8.59923 64.76973 50.07031 1.000 54.77637 97 LYS B C 1
ATOM 1607 O O . LYS B 1 97 ? 8.53983 65.97272 49.79503 1.000 54.63299 97 LYS B O 1
ATOM 1613 N N . TYR B 1 98 ? 8.96441 63.84884 49.17832 1.000 44.15024 98 TYR B N 1
ATOM 1614 C CA . TYR B 1 98 ? 9.28591 64.17476 47.79669 1.000 46.32853 98 TYR B CA 1
ATOM 1615 C C . TYR B 1 98 ? 8.16309 63.79828 46.83641 1.000 44.40769 98 TYR B C 1
ATOM 1616 O O . TYR B 1 98 ? 8.38536 63.74239 45.62258 1.000 56.35266 98 TYR B O 1
ATOM 1625 N N . GLY B 1 99 ? 6.96531 63.53763 47.35635 1.000 47.02933 99 GLY B N 1
ATOM 1626 C CA . GLY B 1 99 ? 5.81940 63.25978 46.51422 1.000 46.97612 99 GLY B CA 1
ATOM 1627 C C . GLY B 1 99 ? 5.72108 61.84650 45.99194 1.000 45.93764 99 GLY B C 1
ATOM 1628 O O . GLY B 1 99 ? 4.98434 61.60647 45.03064 1.000 42.07038 99 GLY B O 1
ATOM 1629 N N . TYR B 1 100 ? 6.42487 60.89463 46.60103 1.000 38.03241 100 TYR B N 1
ATOM 1630 C CA . TYR B 1 100 ? 6.49581 59.53524 46.08390 1.000 45.42160 100 TYR B CA 1
ATOM 1631 C C . TYR B 1 100 ? 5.56204 58.56686 46.80008 1.000 46.70218 100 TYR B C 1
ATOM 1632 O O . TYR B 1 100 ? 5.60988 57.36426 46.52153 1.000 49.64010 100 TYR B O 1
ATOM 1641 N N . ILE B 1 101 ? 4.71128 59.05171 47.70873 1.000 54.69213 101 ILE B N 1
ATOM 1642 C CA . ILE B 1 101 ? 3.83187 58.12739 48.41843 1.000 39.49841 101 ILE B CA 1
ATOM 1643 C C . ILE B 1 101 ? 2.76241 57.57410 47.48333 1.000 50.07881 101 ILE B C 1
ATOM 1644 O O . ILE B 1 101 ? 2.34512 56.41973 47.62830 1.000 47.02421 101 ILE B O 1
ATOM 1649 N N . ASP B 1 102 ? 2.32180 58.36141 46.49679 1.000 47.74125 102 ASP B N 1
ATOM 1650 C CA . ASP B 1 102 ? 1.31421 57.87092 45.56192 1.000 44.63827 102 ASP B CA 1
ATOM 1651 C C . ASP B 1 102 ? 1.85698 56.71777 44.72921 1.000 45.61970 102 ASP B C 1
ATOM 1652 O O . ASP B 1 102 ? 1.15600 55.72627 44.49375 1.000 47.15558 102 ASP B O 1
ATOM 1657 N N . GLU B 1 103 ? 3.11033 56.82588 44.28359 1.000 38.21795 103 GLU B N 1
ATOM 1658 C CA . GLU B 1 103 ? 3.70677 55.76119 43.48532 1.000 35.88260 103 GLU B CA 1
ATOM 1659 C C . GLU B 1 103 ? 3.96742 54.51745 44.32522 1.000 41.16254 103 GLU B C 1
ATOM 1660 O O . GLU B 1 103 ? 3.75269 53.39199 43.85964 1.000 39.84946 103 GLU B O 1
ATOM 1666 N N . LEU B 1 104 ? 4.42703 54.69831 45.56620 1.000 44.43825 104 LEU B N 1
ATOM 1667 C CA . LEU B 1 104 ? 4.74366 53.54956 46.40933 1.000 43.72974 104 LEU B CA 1
ATOM 1668 C C . LEU B 1 104 ? 3.49582 52.74205 46.74277 1.000 39.48283 104 LEU B C 1
ATOM 1669 O O . LEU B 1 104 ? 3.54792 51.50817 46.80625 1.000 39.29863 104 LEU B O 1
ATOM 1674 N N . LEU B 1 105 ? 2.36436 53.41674 46.95456 1.000 41.13540 105 LEU B N 1
ATOM 1675 C CA . LEU B 1 105 ? 1.13180 52.70036 47.26543 1.000 43.29977 105 LEU B CA 1
ATOM 1676 C C . LEU B 1 105 ? 0.63145 51.90947 46.06447 1.000 42.01620 105 LEU B C 1
ATOM 1677 O O . LEU B 1 105 ? 0.18318 50.76592 46.21040 1.000 41.64947 105 LEU B O 1
ATOM 1682 N N . LYS B 1 106 ? 0.69429 52.50176 44.87070 1.000 44.22005 106 LYS B N 1
ATOM 1683 C CA . LYS B 1 106 ? 0.27272 51.78286 43.67403 1.000 39.34693 106 LYS B CA 1
ATOM 1684 C C . LYS B 1 106 ? 1.18481 50.59446 43.40071 1.000 40.14026 106 LYS B C 1
ATOM 1685 O O . LYS B 1 106 ? 0.71748 49.53100 42.97744 1.000 42.38134 106 LYS B O 1
ATOM 1691 N N . LEU B 1 107 ? 2.48751 50.75123 43.64803 1.000 39.84954 107 LEU B N 1
ATOM 1692 C CA . LEU B 1 107 ? 3.39960 49.61882 43.52818 1.000 44.80615 107 LEU B CA 1
ATOM 1693 C C . LEU B 1 107 ? 3.07812 48.54267 44.55829 1.000 55.56486 107 LEU B C 1
ATOM 1694 O O . LEU B 1 107 ? 3.16397 47.34577 44.26036 1.000 46.46857 107 LEU B O 1
ATOM 1699 N N . ALA B 1 108 ? 2.70326 48.94724 45.77481 1.000 39.23053 108 ALA B N 1
ATOM 1700 C CA . ALA B 1 108 ? 2.33355 47.96870 46.79297 1.000 51.75643 108 ALA B CA 1
ATOM 1701 C C . ALA B 1 108 ? 1.07534 47.20825 46.39421 1.000 43.13447 108 ALA B C 1
ATOM 1702 O O . ALA B 1 108 ? 1.00006 45.98623 46.56907 1.000 49.22362 108 ALA B O 1
ATOM 1704 N N . LYS B 1 109 ? 0.07880 47.91367 45.85354 1.000 47.35693 109 LYS B N 1
ATOM 1705 C CA . LYS B 1 109 ? -1.13562 47.24838 45.39259 1.000 47.52956 109 LYS B CA 1
ATOM 1706 C C . LYS B 1 109 ? -0.84608 46.32200 44.21819 1.000 54.58375 109 LYS B C 1
ATOM 1707 O O . LYS B 1 109 ? -1.35259 45.19463 44.16935 1.000 55.11894 109 LYS B O 1
ATOM 1713 N N . GLU B 1 110 ? -0.02893 46.77767 43.26512 1.000 50.82594 110 GLU B N 1
ATOM 1714 C CA . GLU B 1 110 ? 0.28252 45.95441 42.10186 1.000 49.96807 110 GLU B CA 1
ATOM 1715 C C . GLU B 1 110 ? 1.12815 44.74426 42.47657 1.000 54.18935 110 GLU B C 1
ATOM 1716 O O . GLU B 1 110 ? 0.99006 43.68017 41.86258 1.000 55.35544 110 GLU B O 1
ATOM 1722 N N . ALA B 1 111 ? 2.00445 44.88332 43.47380 1.000 49.36052 111 ALA B N 1
ATOM 1723 C CA . ALA B 1 111 ? 2.83150 43.75527 43.88931 1.000 49.76099 111 ALA B CA 1
ATOM 1724 C C . ALA B 1 111 ? 1.99829 42.68399 44.58069 1.000 48.40721 111 ALA B C 1
ATOM 1725 O O . ALA B 1 111 ? 2.24575 41.48539 44.40315 1.000 50.60956 111 ALA B O 1
ATOM 1727 N N . LEU B 1 112 ? 1.00397 43.09552 45.36862 1.000 54.17763 112 LEU B N 1
ATOM 1728 C CA . LEU B 1 112 ? 0.17643 42.13326 46.08672 1.000 53.83462 112 LEU B CA 1
ATOM 1729 C C . LEU B 1 112 ? -0.80704 41.43285 45.15683 1.000 72.15544 112 LEU B C 1
ATOM 1730 O O . LEU B 1 112 ? -1.05973 40.23225 45.30724 1.000 79.56671 112 LEU B O 1
ATOM 1735 N N . GLU B 1 113 ? -1.37363 42.16153 44.19860 1.000 68.61131 113 GLU B N 1
ATOM 1736 C CA . GLU B 1 113 ? -2.29506 41.58969 43.22719 1.000 68.47058 113 GLU B CA 1
ATOM 1737 C C . GLU B 1 113 ? -1.58019 40.98376 42.02467 1.000 66.61894 113 GLU B C 1
ATOM 1738 O O . GLU B 1 113 ? -2.24252 40.58497 41.06043 1.000 77.84803 113 GLU B O 1
ATOM 1744 N N . ALA B 1 114 ? -0.25231 40.89186 42.06837 1.000 73.44309 114 ALA B N 1
ATOM 1745 C CA . ALA B 1 114 ? 0.50714 40.33314 40.96058 1.000 71.66483 114 ALA B CA 1
ATOM 1746 C C . ALA B 1 114 ? 0.13894 38.86869 40.73488 1.000 85.30233 114 ALA B C 1
ATOM 1747 O O . ALA B 1 114 ? -0.47848 38.21287 41.57850 1.000 72.78932 114 ALA B O 1
ATOM 1749 N N . ASP B 1 115 ? 0.53197 38.35553 39.56931 1.000 92.69716 115 ASP B N 1
ATOM 1750 C CA . ASP B 1 115 ? 0.20700 36.97878 39.21275 1.000 86.21751 115 ASP B CA 1
ATOM 1751 C C . ASP B 1 115 ? 1.09458 35.98750 39.95907 1.000 92.08588 115 ASP B C 1
ATOM 1752 O O . ASP B 1 115 ? 0.60281 35.14605 40.71891 1.000 100.44601 115 ASP B O 1
ATOM 1757 N N . ASP B 1 116 ? 2.40489 36.07636 39.75800 1.000 81.01744 116 ASP B N 1
ATOM 1758 C CA . ASP B 1 116 ? 3.35762 35.14103 40.33600 1.000 79.77975 116 ASP B CA 1
ATOM 1759 C C . ASP B 1 116 ? 4.20175 35.82535 41.40346 1.000 77.55193 116 ASP B C 1
ATOM 1760 O O . ASP B 1 116 ? 4.15195 37.04358 41.59299 1.000 69.54359 116 ASP B O 1
ATOM 1765 N N . VAL B 1 117 ? 4.98886 35.00832 42.10623 1.000 76.48930 117 VAL B N 1
ATOM 1766 C CA . VAL B 1 117 ? 5.90475 35.53447 43.11234 1.000 66.26694 117 VAL B CA 1
ATOM 1767 C C . VAL B 1 117 ? 7.01241 36.34522 42.45141 1.000 67.17730 117 VAL B C 1
ATOM 1768 O O . VAL B 1 117 ? 7.46521 37.36038 42.99350 1.000 54.69396 117 VAL B O 1
ATOM 1772 N N . ASP B 1 118 ? 7.44971 35.92274 41.26235 1.000 68.88125 118 ASP B N 1
ATOM 1773 C CA . ASP B 1 118 ? 8.53522 36.61473 40.57382 1.000 72.83749 118 ASP B CA 1
ATOM 1774 C C . ASP B 1 118 ? 8.16679 38.06295 40.27597 1.000 67.61263 118 ASP B C 1
ATOM 1775 O O . ASP B 1 118 ? 8.94949 38.98101 40.54465 1.000 63.37668 118 ASP B O 1
ATOM 1780 N N . LYS B 1 119 ? 6.97058 38.28823 39.72674 1.000 64.85923 119 LYS B N 1
ATOM 1781 C CA . LYS B 1 119 ? 6.56438 39.64596 39.37626 1.000 64.85285 119 LYS B CA 1
ATOM 1782 C C . LYS B 1 119 ? 6.39849 40.51346 40.61868 1.000 64.32658 119 LYS B C 1
ATOM 1783 O O . LYS B 1 119 ? 6.69571 41.71356 40.58817 1.000 55.27969 119 LYS B O 1
ATOM 1797 N N . ILE B 1 121 ? 8.16511 40.27746 43.27196 1.000 46.79568 121 ILE B N 1
ATOM 1798 C CA . ILE B 1 121 ? 9.52471 40.64445 43.65522 1.000 45.77731 121 ILE B CA 1
ATOM 1799 C C . ILE B 1 121 ? 10.04503 41.77224 42.77125 1.000 64.74613 121 ILE B C 1
ATOM 1800 O O . ILE B 1 121 ? 10.74539 42.67641 43.24496 1.000 44.96237 121 ILE B O 1
ATOM 1805 N N . GLU B 1 122 ? 9.71120 41.74101 41.47638 1.000 46.04825 122 GLU B N 1
ATOM 1806 C CA . GLU B 1 122 ? 10.12442 42.81574 40.57779 1.000 58.82560 122 GLU B CA 1
ATOM 1807 C C . GLU B 1 122 ? 9.53098 44.15069 41.00622 1.000 41.94750 122 GLU B C 1
ATOM 1808 O O . GLU B 1 122 ? 10.21920 45.17785 40.99432 1.000 49.03538 122 GLU B O 1
ATOM 1814 N N . ILE B 1 123 ? 8.25266 44.15696 41.38607 1.000 43.30642 123 ILE B N 1
ATOM 1815 C CA . ILE B 1 123 ? 7.61549 45.40009 41.80487 1.000 56.38578 123 ILE B CA 1
ATOM 1816 C C . ILE B 1 123 ? 8.15193 45.84379 43.15987 1.000 46.85273 123 ILE B C 1
ATOM 1817 O O . ILE B 1 123 ? 8.33404 47.04198 43.40791 1.000 46.70086 123 ILE B O 1
ATOM 1822 N N . PHE B 1 124 ? 8.41904 44.88930 44.05620 1.000 47.57651 124 PHE B N 1
ATOM 1823 C CA . PHE B 1 124 ? 9.01715 45.23559 45.34112 1.000 47.86494 124 PHE B CA 1
ATOM 1824 C C . PHE B 1 124 ? 10.39112 45.86799 45.16185 1.000 60.21669 124 PHE B C 1
ATOM 1825 O O . PHE B 1 124 ? 10.77003 46.75908 45.93084 1.000 46.36041 124 PHE B O 1
ATOM 1833 N N . LEU B 1 125 ? 11.14667 45.42946 44.15158 1.000 46.41397 125 LEU B N 1
ATOM 1834 C CA . LEU B 1 125 ? 12.43148 46.05853 43.86793 1.000 50.40254 125 LEU B CA 1
ATOM 1835 C C . LEU B 1 125 ? 12.25508 47.48083 43.35361 1.000 60.48995 125 LEU B C 1
ATOM 1836 O O . LEU B 1 125 ? 13.10019 48.34360 43.62006 1.000 45.38851 125 LEU B O 1
ATOM 1841 N N . LYS B 1 126 ? 11.17081 47.74275 42.61768 1.000 43.83389 126 LYS B N 1
ATOM 1842 C CA . LYS B 1 126 ? 10.87237 49.10834 42.20061 1.000 50.64838 126 LYS B CA 1
ATOM 1843 C C . LYS B 1 126 ? 10.60402 50.00741 43.39958 1.000 45.17508 126 LYS B C 1
ATOM 1844 O O . LYS B 1 126 ? 10.95132 51.19377 43.37736 1.000 33.68007 126 LYS B O 1
ATOM 1858 N N . LEU B 1 128 ? 12.01200 49.54380 46.28884 1.000 44.13404 128 LEU B N 1
ATOM 1859 C CA . LEU B 1 128 ? 13.33896 49.73949 46.86227 1.000 51.40201 128 LEU B CA 1
ATOM 1860 C C . LEU B 1 128 ? 14.14427 50.76021 46.07041 1.000 53.32239 128 LEU B C 1
ATOM 1861 O O . LEU B 1 128 ? 14.94756 51.49956 46.65118 1.000 56.19908 128 LEU B O 1
ATOM 1866 N N . LYS B 1 129 ? 13.94873 50.81089 44.75037 1.000 56.69356 129 LYS B N 1
ATOM 1867 C CA . LYS B 1 129 ? 14.61314 51.82619 43.94005 1.000 55.31677 129 LYS B CA 1
ATOM 1868 C C . LYS B 1 129 ? 14.17175 53.22602 44.34812 1.000 37.02278 129 LYS B C 1
ATOM 1869 O O . LYS B 1 129 ? 14.98306 54.15922 44.37476 1.000 42.80684 129 LYS B O 1
ATOM 1875 N N . ILE B 1 130 ? 12.88813 53.38974 44.67656 1.000 40.33867 130 ILE B N 1
ATOM 1876 C CA . ILE B 1 130 ? 12.39378 54.69089 45.11669 1.000 39.78667 130 ILE B CA 1
ATOM 1877 C C . ILE B 1 130 ? 12.96245 55.03990 46.48733 1.000 42.97310 130 ILE B C 1
ATOM 1878 O O . ILE B 1 130 ? 13.31218 56.19722 46.75303 1.000 45.94621 130 ILE B O 1
ATOM 1891 N N . PHE B 1 132 ? 15.89008 54.17121 47.77098 1.000 41.22713 132 PHE B N 1
ATOM 1892 C CA . PHE B 1 132 ? 17.26028 54.63643 47.58957 1.000 46.91059 132 PHE B CA 1
ATOM 1893 C C . PHE B 1 132 ? 17.30651 55.99671 46.90800 1.000 41.51161 132 PHE B C 1
ATOM 1894 O O . PHE B 1 132 ? 18.21960 56.78827 47.16837 1.000 51.74897 132 PHE B O 1
ATOM 1902 N N . LEU B 1 133 ? 16.33953 56.28574 46.03556 1.000 46.58930 133 LEU B N 1
ATOM 1903 C CA . LEU B 1 133 ? 16.30354 57.59190 45.38814 1.000 39.59964 133 LEU B CA 1
ATOM 1904 C C . LEU B 1 133 ? 15.98396 58.69221 46.39191 1.000 44.96473 133 LEU B C 1
ATOM 1905 O O . LEU B 1 133 ? 16.56041 59.78405 46.32842 1.000 47.21484 133 LEU B O 1
ATOM 1910 N N . ALA B 1 134 ? 15.07323 58.42109 47.33111 1.000 47.01345 134 ALA B N 1
ATOM 1911 C CA . ALA B 1 134 ? 14.75486 59.40748 48.35785 1.000 45.28020 134 ALA B CA 1
ATOM 1912 C C . ALA B 1 134 ? 15.94230 59.66706 49.27499 1.000 50.90902 134 ALA B C 1
ATOM 1913 O O . ALA B 1 134 ? 16.13586 60.80065 49.72900 1.000 48.34974 134 ALA B O 1
ATOM 1915 N N . LEU B 1 135 ? 16.74392 58.63741 49.55869 1.000 58.03079 135 LEU B N 1
ATOM 1916 C CA . LEU B 1 135 ? 17.93315 58.83402 50.38160 1.000 55.46799 135 LEU B CA 1
ATOM 1917 C C . LEU B 1 135 ? 18.97012 59.68090 49.65492 1.000 48.63040 135 LEU B C 1
ATOM 1918 O O . LEU B 1 135 ? 19.66668 60.49030 50.27838 1.000 49.68153 135 LEU B O 1
ATOM 1923 N N . ALA B 1 136 ? 19.08633 59.50905 48.33569 1.000 46.23386 136 ALA B N 1
ATOM 1924 C CA . ALA B 1 136 ? 20.03036 60.31162 47.56605 1.000 59.86628 136 ALA B CA 1
ATOM 1925 C C . ALA B 1 136 ? 19.55566 61.75137 47.41907 1.000 54.14414 136 ALA B C 1
ATOM 1926 O O . ALA B 1 136 ? 20.37941 62.67067 47.35788 1.000 66.14940 136 ALA B O 1
ATOM 1928 N N . LEU B 1 137 ? 18.24075 61.96918 47.35920 1.000 59.09459 137 LEU B N 1
ATOM 1929 C CA . LEU B 1 137 ? 17.71856 63.32770 47.27596 1.000 51.89133 137 LEU B CA 1
ATOM 1930 C C . LEU B 1 137 ? 17.78809 64.04576 48.61720 1.000 58.81110 137 LEU B C 1
ATOM 1931 O O . LEU B 1 137 ? 17.82682 65.28018 48.65226 1.000 53.76559 137 LEU B O 1
ATOM 1936 N N . ASP B 1 138 ? 17.80436 63.30070 49.71779 1.000 54.56555 138 ASP B N 1
ATOM 1937 C CA . ASP B 1 138 ? 17.94415 63.91585 51.02840 1.000 59.43653 138 ASP B CA 1
ATOM 1938 C C . ASP B 1 138 ? 19.35845 64.48450 51.18405 1.000 60.34692 138 ASP B C 1
ATOM 1939 O O . ASP B 1 138 ? 20.33155 63.83193 50.80715 1.000 57.55085 138 ASP B O 1
ATOM 1944 N N . PRO B 1 139 ? 19.48920 65.70121 51.72507 1.000 62.85434 139 PRO B N 1
ATOM 1945 C CA . PRO B 1 139 ? 20.83977 66.29201 51.83592 1.000 60.08483 139 PRO B CA 1
ATOM 1946 C C . PRO B 1 139 ? 21.78357 65.47802 52.70372 1.000 60.80208 139 PRO B C 1
ATOM 1947 O O . PRO B 1 139 ? 22.88036 65.12053 52.25430 1.000 60.81409 139 PRO B O 1
ATOM 1951 N N . GLU B 1 140 ? 21.38738 65.16798 53.94025 1.000 68.92853 140 GLU B N 1
ATOM 1952 C CA . GLU B 1 140 ? 22.23625 64.35173 54.80195 1.000 76.79901 140 GLU B CA 1
ATOM 1953 C C . GLU B 1 140 ? 22.36018 62.92584 54.27763 1.000 64.03218 140 GLU B C 1
ATOM 1954 O O . GLU B 1 140 ? 23.37542 62.26299 54.52043 1.000 67.32414 140 GLU B O 1
ATOM 1960 N N . GLY B 1 141 ? 21.34948 62.44281 53.55283 1.000 61.66177 141 GLY B N 1
ATOM 1961 C CA . GLY B 1 141 ? 21.42779 61.10187 52.99664 1.000 60.28001 141 GLY B CA 1
ATOM 1962 C C . GLY B 1 141 ? 22.46663 60.98150 51.89912 1.000 67.61357 141 GLY B C 1
ATOM 1963 O O . GLY B 1 141 ? 23.22908 60.01128 51.85806 1.000 62.24799 141 GLY B O 1
ATOM 1964 N N . LEU B 1 142 ? 22.51557 61.96235 50.99309 1.000 56.83011 142 LEU B N 1
ATOM 1965 C CA .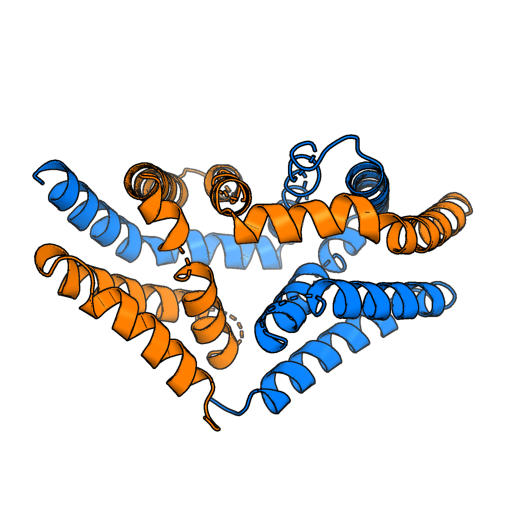 LEU B 1 142 ? 23.51243 61.93145 49.92819 1.000 63.46413 142 LEU B CA 1
ATOM 1966 C C . LEU B 1 142 ? 24.91880 62.16119 50.46638 1.000 67.93970 142 LEU B C 1
ATOM 1967 O O . LEU B 1 142 ? 25.88748 61.63433 49.90697 1.000 63.86208 142 LEU B O 1
ATOM 1972 N N . LYS B 1 143 ? 25.05314 62.94348 51.53986 1.000 67.70398 143 LYS B N 1
ATOM 1973 C CA . LYS B 1 143 ? 26.36454 63.14567 52.14780 1.000 79.24649 143 LYS B CA 1
ATOM 1974 C C . LYS B 1 143 ? 26.92455 61.83216 52.67911 1.000 68.66547 143 LYS B C 1
ATOM 1975 O O . LYS B 1 143 ? 28.09446 61.50277 52.45058 1.000 64.32681 143 LYS B O 1
ATOM 1981 N N . LYS B 1 144 ? 26.09492 61.06107 53.38612 1.000 61.98618 144 LYS B N 1
ATOM 1982 C CA . LYS B 1 144 ? 26.53870 59.76356 53.88176 1.000 69.95528 144 LYS B CA 1
ATOM 1983 C C . LYS B 1 144 ? 26.61978 58.73464 52.76202 1.000 70.35708 144 LYS B C 1
ATOM 1984 O O . LYS B 1 144 ? 27.43284 57.80618 52.83399 1.000 77.57072 144 LYS B O 1
ATOM 1990 N N . LEU B 1 145 ? 25.78911 58.87690 51.72583 1.000 62.98978 145 LEU B N 1
ATOM 1991 C CA . LEU B 1 145 ? 25.89341 57.98690 50.57495 1.000 59.41671 145 LEU B CA 1
ATOM 1992 C C . LEU B 1 145 ? 27.18561 58.22580 49.80562 1.000 74.71354 145 LEU B C 1
ATOM 1993 O O . LEU B 1 145 ? 27.77487 57.27711 49.27468 1.000 64.37553 145 LEU B O 1
ATOM 1998 N N . LYS B 1 146 ? 27.63947 59.48003 49.73511 1.000 62.14723 146 LYS B N 1
ATOM 1999 C CA . LYS B 1 146 ? 28.92602 59.77621 49.11815 1.000 67.46668 146 LYS B CA 1
ATOM 2000 C C . LYS B 1 146 ? 30.09321 59.30388 49.97288 1.000 84.70044 146 LYS B C 1
ATOM 2001 O O . LYS B 1 146 ? 31.19191 59.10508 49.44390 1.000 73.62148 146 LYS B O 1
ATOM 2007 N N . GLU B 1 147 ? 29.88094 59.12185 51.27835 1.000 80.60265 147 GLU B N 1
ATOM 2008 C CA . GLU B 1 147 ? 30.91506 58.54743 52.12929 1.000 89.74773 147 GLU B CA 1
ATOM 2009 C C . GLU B 1 147 ? 31.24112 57.11161 51.73711 1.000 94.26704 147 GLU B C 1
ATOM 2010 O O . GLU B 1 147 ? 32.34654 56.63893 52.01806 1.000 100.37580 147 GLU B O 1
ATOM 2016 N N . LEU B 1 148 ? 30.31032 56.41317 51.08301 1.000 86.83584 148 LEU B N 1
ATOM 2017 C CA . LEU B 1 148 ? 30.53668 55.02069 50.70412 1.000 86.11062 148 LEU B CA 1
ATOM 2018 C C . LEU B 1 148 ? 31.36484 54.90841 49.43454 1.000 81.27470 148 LEU B C 1
ATOM 2019 O O . LEU B 1 148 ? 32.20919 54.01260 49.31125 1.000 86.96044 148 LEU B O 1
ATOM 2024 N N . LYS B 1 149 ? 31.13407 55.80370 48.48008 1.000 88.58808 149 LYS B N 1
ATOM 2025 C CA . LYS B 1 149 ? 31.91759 55.78838 47.25651 1.000 84.87298 149 LYS B CA 1
ATOM 2026 C C . LYS B 1 149 ? 33.37621 56.14664 47.49797 1.000 86.86722 149 LYS B C 1
ATOM 2027 O O . LYS B 1 149 ? 34.18348 56.03694 46.56903 1.000 98.37974 149 LYS B O 1
ATOM 2033 N N . LYS B 1 150 ? 33.72035 56.60870 48.70437 1.000 90.72136 150 LYS B N 1
ATOM 2034 C CA . LYS B 1 150 ? 35.09612 56.90065 49.07529 1.000 95.10903 150 LYS B CA 1
ATOM 2035 C C . LYS B 1 150 ? 35.59480 56.09002 50.26454 1.000 102.00093 150 LYS B C 1
ATOM 2036 O O . LYS B 1 150 ? 36.79206 56.14896 50.56670 1.000 105.80730 150 LYS B O 1
ATOM 2042 N N . ASN B 1 151 ? 34.72432 55.34637 50.94887 1.000 100.12960 151 ASN B N 1
ATOM 2043 C CA . ASN B 1 151 ? 35.13717 54.41338 51.98938 1.000 84.17765 151 ASN B CA 1
ATOM 2044 C C . ASN B 1 151 ? 35.04227 52.96356 51.54440 1.000 85.61063 151 ASN B C 1
ATOM 2045 O O . ASN B 1 151 ? 35.41432 52.06850 52.31055 1.000 86.15953 151 ASN B O 1
ATOM 2050 N N . GLY B 1 152 ? 34.54719 52.70643 50.33253 1.000 86.58367 152 GLY B N 1
ATOM 2051 C CA . GLY B 1 152 ? 34.47123 51.34562 49.83865 1.000 83.42173 152 GLY B CA 1
ATOM 2052 C C . GLY B 1 152 ? 35.81889 50.71573 49.56670 1.000 70.88074 152 GLY B C 1
ATOM 2053 O O . GLY B 1 152 ? 35.92249 49.48547 49.57675 1.000 76.60834 152 GLY B O 1
ATOM 2054 N N . SER B 1 153 ? 36.85531 51.53512 49.35185 1.000 77.75070 153 SER B N 1
ATOM 2055 C CA . SER B 1 153 ? 38.17004 51.02393 48.96846 1.000 82.62890 153 SER B CA 1
ATOM 2056 C C . SER B 1 153 ? 38.67051 49.95734 49.93396 1.000 80.12529 153 SER B C 1
ATOM 2057 O O . SER B 1 153 ? 39.26890 48.96060 49.51330 1.000 77.90780 153 SER B O 1
ATOM 2060 N N . GLU B 1 154 ? 38.43595 50.14822 51.23438 1.000 78.16045 154 GLU B N 1
ATOM 2061 C CA . GLU B 1 154 ? 38.83869 49.13717 52.20572 1.000 86.80287 154 GLU B CA 1
ATOM 2062 C C . GLU B 1 154 ? 38.08692 47.82916 51.99638 1.000 88.23847 154 GLU B C 1
ATOM 2063 O O . GLU B 1 154 ? 38.65397 46.74857 52.19600 1.000 75.89636 154 GLU B O 1
ATOM 2069 N N . GLU B 1 155 ? 36.81980 47.90197 51.58526 1.000 85.53055 155 GLU B N 1
ATOM 2070 C CA . GLU B 1 155 ? 36.01680 46.69866 51.41237 1.000 71.16083 155 GLU B CA 1
ATOM 2071 C C . GLU B 1 155 ? 36.28750 45.98543 50.09314 1.000 62.54753 155 GLU B C 1
ATOM 2072 O O . GLU B 1 155 ? 36.05302 44.77521 50.00604 1.000 56.84089 155 GLU B O 1
ATOM 2074 N N . VAL B 1 156 ? 36.77001 46.69606 49.06904 1.000 76.69049 156 VAL B N 1
ATOM 2075 C CA . VAL B 1 156 ? 37.07983 46.03755 47.80205 1.000 73.69546 156 VAL B CA 1
ATOM 2076 C C . VAL B 1 156 ? 38.24813 45.07667 47.97266 1.000 58.74276 156 VAL B C 1
ATOM 2077 O O . VAL B 1 156 ? 38.21084 43.94068 47.48642 1.000 64.21323 156 VAL B O 1
ATOM 2081 N N . ARG B 1 157 ? 39.29866 45.51270 48.67228 1.000 72.08651 157 ARG B N 1
ATOM 2082 C CA . ARG B 1 157 ? 40.52866 44.73060 48.74264 1.000 69.97517 157 ARG B CA 1
ATOM 2083 C C . ARG B 1 157 ? 40.32323 43.39898 49.45398 1.000 66.50476 157 ARG B C 1
ATOM 2084 O O . ARG B 1 157 ? 41.00390 42.41828 49.13245 1.000 77.47551 157 ARG B O 1
ATOM 2092 N N . LYS B 1 158 ? 39.39652 43.33554 50.41164 1.000 64.36731 158 L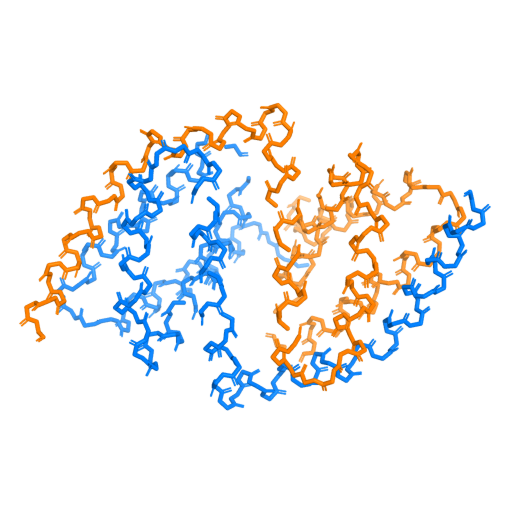YS B N 1
ATOM 2093 C CA . LYS B 1 158 ? 39.13063 42.06647 51.07840 1.000 58.37772 158 LYS B CA 1
ATOM 2094 C C . LYS B 1 158 ? 38.21974 41.16759 50.25436 1.000 58.37693 158 LYS B C 1
ATOM 2095 O O . LYS B 1 158 ? 38.37046 39.94157 50.29215 1.000 59.46129 158 LYS B O 1
ATOM 2101 N N . LEU B 1 159 ? 37.27814 41.74448 49.50686 1.000 52.92097 159 LEU B N 1
ATOM 2102 C CA . LEU B 1 159 ? 36.41631 40.91843 48.67195 1.000 57.82042 159 LEU B CA 1
ATOM 2103 C C . LEU B 1 159 ? 37.11883 40.49379 47.38764 1.000 56.24056 159 LEU B C 1
ATOM 2104 O O . LEU B 1 159 ? 36.80531 39.43045 46.84129 1.000 52.09308 159 LEU B O 1
ATOM 2109 N N . ILE B 1 160 ? 38.06399 41.29866 46.89240 1.000 54.38572 160 ILE B N 1
ATOM 2110 C CA . ILE B 1 160 ? 38.92777 40.83465 45.80899 1.000 68.63017 160 ILE B CA 1
ATOM 2111 C C . ILE B 1 160 ? 39.79213 39.67680 46.29081 1.000 57.49213 160 ILE B C 1
ATOM 2112 O O . ILE B 1 160 ? 40.06055 38.72735 45.54366 1.000 68.96459 160 ILE B O 1
ATOM 2117 N N . GLU B 1 161 ? 40.23428 39.73297 47.55072 1.000 66.36811 161 GLU B N 1
ATOM 2118 C CA . GLU B 1 161 ? 40.94962 38.60389 48.13659 1.000 59.56489 161 GLU B CA 1
ATOM 2119 C C . GLU B 1 161 ? 40.07350 37.35893 48.16557 1.000 57.19194 161 GLU B C 1
ATOM 2120 O O . GLU B 1 161 ? 40.54853 36.24807 47.90216 1.000 62.52978 161 GLU B O 1
ATOM 2126 N N . GLU B 1 162 ? 38.78891 37.52544 48.48742 1.000 59.22741 162 GLU B N 1
ATOM 2127 C CA . GLU B 1 162 ? 37.86245 36.40025 48.43615 1.000 58.36703 162 GLU B CA 1
ATOM 2128 C C . GLU B 1 162 ? 37.60357 35.97108 46.99664 1.000 58.78427 162 GLU B C 1
ATOM 2129 O O . GLU B 1 162 ? 37.46340 34.77502 46.71432 1.000 67.60076 162 GLU B O 1
ATOM 2135 N N . VAL B 1 163 ? 37.54916 36.93273 46.07159 1.000 56.21150 163 VAL B N 1
ATOM 2136 C CA . VAL B 1 163 ? 37.33865 36.60583 44.66267 1.000 77.00362 163 VAL B CA 1
ATOM 2137 C C . VAL B 1 163 ? 38.52207 35.81305 44.12107 1.000 69.04262 163 VAL B C 1
ATOM 2138 O O . VAL B 1 163 ? 38.35158 34.79726 43.43652 1.000 63.86522 163 VAL B O 1
ATOM 2142 N N . ILE B 1 164 ? 39.74144 36.26247 44.42894 1.000 71.48033 164 ILE B N 1
ATOM 2143 C CA . ILE B 1 164 ? 40.93551 35.56310 43.96116 1.000 81.33889 164 ILE B CA 1
ATOM 2144 C C . ILE B 1 164 ? 41.00082 34.16216 44.55746 1.000 72.70428 164 ILE B C 1
ATOM 2145 O O . ILE B 1 164 ? 41.36614 33.19645 43.87505 1.000 83.44029 164 ILE B O 1
ATOM 2150 N N . LYS B 1 165 ? 40.63173 34.02411 45.83370 1.000 64.62678 165 LYS B N 1
ATOM 2151 C CA . LYS B 1 165 ? 40.64001 32.70744 46.46276 1.000 72.40770 165 LYS B CA 1
ATOM 2152 C C . LYS B 1 165 ? 39.57037 31.79532 45.87496 1.000 68.54777 165 LYS B C 1
ATOM 2153 O O . LYS B 1 165 ? 39.74798 30.57204 45.84953 1.000 80.19594 165 LYS B O 1
ATOM 2159 N N . GLN B 1 166 ? 38.46104 32.36349 45.39679 1.000 79.19200 166 GLN B N 1
ATOM 2160 C CA . GLN B 1 166 ? 37.41471 31.54233 44.79771 1.000 78.99446 166 GLN B CA 1
ATOM 2161 C C . GLN B 1 166 ? 37.73998 31.18531 43.35248 1.000 74.98915 166 GLN B C 1
ATOM 2162 O O . GLN B 1 166 ? 37.42674 30.07797 42.90099 1.000 82.34533 166 GLN B O 1
ATOM 2168 N N . LEU B 1 167 ? 38.36402 32.10600 42.61181 1.000 77.71592 167 LEU B N 1
ATOM 2169 C CA . LEU B 1 167 ? 38.81401 31.78527 41.26181 1.000 87.73261 167 LEU B CA 1
ATOM 2170 C C . LEU B 1 167 ? 39.89193 30.71021 41.26347 1.000 83.01036 167 LEU B C 1
ATOM 2171 O O . LEU B 1 167 ? 40.13420 30.08719 40.22394 1.000 100.35521 167 LEU B O 1
ATOM 2176 N N . LYS B 1 168 ? 40.54517 30.48334 42.40582 1.000 88.49302 168 LYS B N 1
ATOM 2177 C CA . LYS B 1 168 ? 41.50020 29.38613 42.51111 1.000 85.22627 168 LYS B CA 1
ATOM 2178 C C . LYS B 1 168 ? 40.79569 28.03723 42.43980 1.000 92.49298 168 LYS B C 1
ATOM 2179 O O . LYS B 1 168 ? 41.26378 27.11998 41.75528 1.000 101.65444 168 LYS B O 1
ATOM 2185 N N . GLN B 1 169 ? 39.67120 27.89977 43.13505 1.000 90.69176 169 GLN B N 1
ATOM 2186 C CA . GLN B 1 169 ? 38.91246 26.65474 43.13784 1.000 88.67263 169 GLN B CA 1
ATOM 2187 C C . GLN B 1 169 ? 37.91008 26.62090 41.98842 1.000 80.86643 169 GLN B C 1
ATOM 2188 O O . GLN B 1 169 ? 38.23271 26.18781 40.88207 1.000 85.95355 169 GLN B O 1
#

Foldseek 3Di:
DDDLVVLLVVLVVLLVVLLVPDPPPVSVVVVVVVVVQLVVVVVPDSSVSSVVVSVVSVLSLLVVVPCVVVLVVLVVCCVVDDDPVVVVSVVCCVSLVSLCVPPVSVVVVVVVVVVCPVVVVVVVVVVVVVVVD/DVQVLVVQVVLVLVLLVPPPPVCNVVVVVVVVVQLVVVVVPDSSVSSVVVRVVVCLVLLVVVVCVVVLVVLVVCCVPDDDVVVVVSVVCCVSLVSLCVDPVSVVVVVVCVVPCVVVVVVVVVVVVVVVVD